Protein AF-A0A3A8TBD6-F1 (afdb_monomer)

Secondary structure (DSSP, 8-state):
-PPPPPPPPHHHHHTTSS-SB-BSS-SSSPB-SB-TTHHHHHTT---S-HHHHHHHHHHS--HHHHHHHHHHHHHHHHHSPPTT-B--SS-EETTEE-----HHHHHHHHTSPPSTTSPEEEEEE-HHHHHHHTT-HHHHHHHHH-SEEEE-SHHHHHHHHHTTB-------HHHHHHHHHHHSGGGT--EEEEESSTTHHHHHHHHHHHHSTT----EEE-S---HHHHHHHHHHHHTT-SEEEEEES-TTHHHHHIIIIITT-TTEEEEE-TTHHHHHTSSSPPPPHHHHHTT-HHHHHHHHSHHHHHIIIIIHHHHHHHHHHHHHT-

Nearest PDB structures (foldseek):
  7n41-assembly2_B  TM=9.122E-01  e=1.063E-12  Thermoanaerobacter italicus Ab9
  5wfg-assembly2_E  TM=9.086E-01  e=5.085E-12  Thermoanaerobacter italicus Ab9
  5wfg-assembly2_F  TM=8.992E-01  e=1.020E-11  Thermoanaerobacter italicus Ab9
  5wfg-assembly2_D  TM=8.901E-01  e=1.286E-11  Thermoanaerobacter italicus Ab9
  5wb4-assembly1_E  TM=8.942E-01  e=1.930E-11  Thermoanaerobacter italicus Ab9

Radius of gyration: 20.68 Å; Cα contacts (8 Å, |Δi|>4): 627; chains: 1; bounding box: 46×45×60 Å

pLDDT: mean 94.1, std 4.61, range [60.75, 98.75]

Sequence (330 aa):
MKAPLPRALLRDVLRGRAPLVGARFNEVLPRGYLSPVEARWLLGLPYGDLAAEEARYLQGRTPATDFGVMLRTSVARALAPPESAQPEVRPFIVSARVDNLTLEQAVEQLFTQGQGGRAKLVSIVHPHALNLAARDTALARALAEADMVLPDGIGIRVGAALLGVAMRHNLNGTDLLPLLCKHAPARGWPVVLVGAAPGVAEACAENLRRAHPGLELPIVSHGFLTAAGSRALAESISRLGPCLVLVGMGSPRQELWAREYLSGAAQAVILTVGGLFDFYSGRIQRAPIAWRELGLEWMYRLLQEPRRMAVRYLLGNPLFLLRILWQKLR

Mean predicted aligned error: 4.19 Å

Foldseek 3Di:
DDDWADADDPVCCVVVNAPQEWGRQAPPITHHNFYLCLLCQQLQNPFDDSNVVRVVCVVDDDPVSSVLSVVLNVLSVVLGQPPQFEADQFDDALQATAGQDHLVRVLVVLQDFDPDLWGQAEEEDELLLSVVNNPDVLSSVLRHPHPHYYYAASLRQSLCSLLSHGRNHHNAPQRNVVVNLVVQQVVVAAEEEEEDDPPLQVLLVVLSCVVRPRHHYPYTYYHPDDPVRLQVVLVVLLVVAAYEYEFAHAPPCRSNSCVVRNRNSRRYHYYYRHCNSCPSSVVDPFDDPSCVSSSNRLVVVCVVPVVVSVCCPVVSSVVSNVSSVVVSVD

Structure (mmCIF, N/CA/C/O backbone):
data_AF-A0A3A8TBD6-F1
#
_entry.id   AF-A0A3A8TBD6-F1
#
loop_
_atom_site.group_PDB
_atom_site.id
_atom_site.type_symbol
_atom_site.label_atom_id
_atom_site.label_alt_id
_atom_site.label_comp_id
_atom_site.label_asym_id
_atom_site.label_entity_id
_atom_site.label_seq_id
_atom_site.pdbx_PDB_ins_code
_atom_site.Cartn_x
_atom_site.Cartn_y
_atom_site.Cartn_z
_atom_site.occupancy
_atom_site.B_iso_or_equiv
_atom_site.auth_seq_id
_atom_site.auth_comp_id
_atom_site.auth_asym_id
_atom_site.auth_atom_id
_atom_site.pdbx_PDB_model_num
ATOM 1 N N . MET A 1 1 ? -4.335 -7.961 -14.424 1.00 60.75 1 MET A N 1
ATOM 2 C CA . MET A 1 1 ? -3.426 -7.597 -15.538 1.00 60.75 1 MET A CA 1
ATOM 3 C C . MET A 1 1 ? -3.361 -8.706 -16.583 1.00 60.75 1 MET A C 1
ATOM 5 O O . MET A 1 1 ? -3.346 -9.872 -16.201 1.00 60.75 1 MET A O 1
ATOM 9 N N . LYS A 1 2 ? -3.292 -8.363 -17.880 1.00 69.12 2 LYS A N 1
ATOM 10 C CA . LYS A 1 2 ? -2.998 -9.334 -18.952 1.00 69.12 2 LYS A CA 1
ATOM 11 C C . LYS A 1 2 ? -1.584 -9.903 -18.766 1.00 69.12 2 LYS A C 1
ATOM 13 O O . LYS A 1 2 ? -0.676 -9.169 -18.376 1.00 69.12 2 LYS A O 1
ATOM 18 N N . ALA A 1 3 ? -1.408 -11.194 -19.039 1.00 79.75 3 ALA A N 1
ATOM 19 C CA . ALA A 1 3 ? -0.087 -11.813 -19.050 1.00 79.75 3 ALA A CA 1
ATOM 20 C C . ALA A 1 3 ? 0.808 -11.146 -20.114 1.00 79.75 3 ALA A C 1
ATOM 22 O O . ALA A 1 3 ? 0.296 -10.739 -21.161 1.00 79.75 3 ALA A O 1
ATOM 23 N N . PRO A 1 4 ? 2.127 -11.029 -19.875 1.00 87.69 4 PRO A N 1
ATOM 24 C CA . PRO A 1 4 ? 3.029 -10.473 -20.867 1.00 87.69 4 PRO A CA 1
ATOM 25 C C . PRO A 1 4 ? 3.076 -11.368 -22.105 1.00 87.69 4 PRO A C 1
ATOM 27 O O . PRO A 1 4 ? 3.194 -12.590 -22.010 1.00 87.69 4 PRO A O 1
ATOM 30 N N . LEU A 1 5 ? 3.076 -10.735 -23.270 1.00 91.88 5 LEU A N 1
ATOM 31 C CA . LEU A 1 5 ? 3.305 -11.360 -24.561 1.00 91.88 5 LEU A CA 1
ATOM 32 C C . LEU A 1 5 ? 4.682 -12.055 -24.596 1.00 91.88 5 LEU A C 1
ATOM 34 O O . LEU A 1 5 ? 5.606 -11.683 -23.841 1.00 91.88 5 LEU A O 1
ATOM 38 N N . PRO A 1 6 ? 4.846 -13.062 -25.478 1.00 92.88 6 PRO A N 1
ATOM 39 C CA . PRO A 1 6 ? 6.118 -13.742 -25.669 1.00 92.88 6 PRO A CA 1
ATOM 40 C C . PRO A 1 6 ? 7.249 -12.753 -25.966 1.00 92.88 6 PRO A C 1
ATOM 42 O O . PRO A 1 6 ? 7.076 -11.773 -26.693 1.00 92.88 6 PRO A O 1
ATOM 45 N N . ARG A 1 7 ? 8.421 -13.015 -25.382 1.00 94.56 7 ARG A N 1
ATOM 46 C CA . ARG A 1 7 ? 9.634 -12.234 -25.651 1.00 94.56 7 ARG A CA 1
ATOM 47 C C . ARG A 1 7 ? 10.208 -12.594 -27.021 1.00 94.56 7 ARG A C 1
ATOM 49 O O . ARG A 1 7 ? 10.068 -13.733 -27.464 1.00 94.56 7 ARG A O 1
ATOM 56 N N . ALA A 1 8 ? 10.903 -11.653 -27.654 1.00 94.25 8 ALA A N 1
ATOM 57 C CA . ALA A 1 8 ? 11.710 -11.956 -28.832 1.00 94.25 8 ALA A CA 1
ATOM 58 C C . ALA A 1 8 ? 12.823 -12.955 -28.478 1.00 94.25 8 ALA A C 1
ATOM 60 O O . ALA A 1 8 ? 13.295 -12.994 -27.340 1.00 94.25 8 ALA A O 1
ATOM 61 N N . LEU A 1 9 ? 13.260 -13.764 -29.443 1.00 94.75 9 LEU A N 1
ATOM 62 C CA . LEU A 1 9 ? 14.352 -14.706 -29.213 1.00 94.75 9 LEU A CA 1
ATOM 63 C C . LEU A 1 9 ? 15.690 -13.965 -29.202 1.00 94.75 9 LEU A C 1
ATOM 65 O O . LEU A 1 9 ? 15.937 -13.094 -30.036 1.00 94.75 9 LEU A O 1
ATOM 69 N N . LEU A 1 10 ? 16.601 -14.370 -28.313 1.00 93.12 10 LEU A N 1
ATOM 70 C CA . LEU A 1 10 ? 17.926 -13.749 -28.213 1.00 93.12 10 LEU A CA 1
ATOM 71 C C . LEU A 1 10 ? 18.695 -13.814 -29.545 1.00 93.12 10 LEU A C 1
ATOM 73 O O . LEU A 1 10 ? 19.341 -12.848 -29.935 1.00 93.12 10 LEU A O 1
ATOM 77 N N . ARG A 1 11 ? 18.554 -14.917 -30.294 1.00 94.75 11 ARG A N 1
ATOM 78 C CA . ARG A 1 11 ? 19.148 -15.074 -31.633 1.00 94.75 11 ARG A CA 1
ATOM 79 C C . ARG A 1 11 ? 18.662 -14.029 -32.642 1.00 94.75 11 ARG A C 1
ATOM 81 O O . ARG A 1 11 ? 19.425 -13.649 -33.522 1.00 94.75 11 ARG A O 1
ATOM 88 N N . ASP A 1 12 ? 17.416 -13.577 -32.523 1.00 94.75 12 ASP A N 1
ATOM 89 C CA . ASP A 1 12 ? 16.845 -12.577 -33.427 1.00 94.75 12 ASP A CA 1
ATOM 90 C C . ASP A 1 12 ? 17.327 -11.177 -33.046 1.00 94.75 12 ASP A C 1
ATOM 92 O O . ASP A 1 12 ? 17.595 -10.368 -33.931 1.00 94.75 12 ASP A O 1
ATOM 96 N N . VAL A 1 13 ? 17.556 -10.929 -31.752 1.00 92.75 13 VAL A N 1
ATOM 97 C CA . VAL A 1 13 ? 18.220 -9.707 -31.277 1.00 92.75 13 VAL A CA 1
ATOM 98 C C . VAL A 1 13 ? 19.659 -9.624 -31.780 1.00 92.75 13 VAL A C 1
ATOM 100 O O . VAL A 1 13 ? 20.043 -8.620 -32.371 1.00 92.75 13 VAL A O 1
ATOM 103 N N . LEU A 1 14 ? 20.439 -10.699 -31.630 1.00 93.12 14 LEU A N 1
ATOM 104 C CA . LEU A 1 14 ? 21.832 -10.751 -32.095 1.00 93.12 14 LEU A CA 1
ATOM 105 C C . LEU A 1 14 ? 21.963 -10.588 -33.618 1.00 93.12 14 LEU A C 1
ATOM 107 O O . LEU A 1 14 ? 22.980 -10.102 -34.101 1.00 93.12 14 LEU A O 1
ATOM 111 N N . ARG A 1 15 ? 20.931 -10.973 -34.379 1.00 95.31 15 ARG A N 1
ATOM 112 C CA . ARG A 1 15 ? 20.861 -10.814 -35.841 1.00 95.31 15 ARG A CA 1
ATOM 113 C C . ARG A 1 15 ? 20.253 -9.477 -36.286 1.00 95.31 15 ARG A C 1
ATOM 115 O O . ARG A 1 15 ? 20.020 -9.305 -37.479 1.00 95.31 15 ARG A O 1
ATOM 122 N N . GLY A 1 16 ? 19.929 -8.572 -35.359 1.00 92.00 16 GLY A N 1
ATOM 123 C CA . GLY A 1 16 ? 19.294 -7.283 -35.662 1.00 92.00 16 GLY A CA 1
ATOM 124 C C . GLY A 1 16 ? 17.844 -7.379 -36.158 1.00 92.00 16 GLY A C 1
ATOM 125 O O . GLY A 1 16 ? 17.304 -6.399 -36.659 1.00 92.00 16 GLY A O 1
ATOM 126 N N . ARG A 1 17 ? 17.198 -8.545 -36.027 1.00 93.12 17 ARG A N 1
ATOM 127 C CA . ARG A 1 17 ? 15.807 -8.798 -36.454 1.00 93.12 17 ARG A CA 1
ATOM 128 C C . ARG A 1 17 ? 14.775 -8.433 -35.387 1.00 93.12 17 ARG A C 1
ATOM 130 O O . ARG A 1 17 ? 13.590 -8.343 -35.689 1.00 93.12 17 ARG A O 1
ATOM 137 N N . ALA A 1 18 ? 15.216 -8.244 -34.147 1.00 93.50 18 ALA A N 1
ATOM 138 C CA . ALA A 1 18 ? 14.390 -7.786 -33.040 1.00 93.50 18 ALA A CA 1
ATOM 139 C C . ALA A 1 18 ? 15.191 -6.844 -32.127 1.00 93.50 18 ALA A C 1
ATOM 141 O O . ALA A 1 18 ? 16.410 -6.973 -32.023 1.00 93.50 18 ALA A O 1
ATOM 142 N N . PRO A 1 19 ? 14.542 -5.897 -31.438 1.00 93.06 19 PRO A N 1
ATOM 143 C CA . PRO A 1 19 ? 15.219 -5.063 -30.457 1.00 93.06 19 PRO A CA 1
ATOM 144 C C . PRO A 1 19 ? 15.549 -5.813 -29.156 1.00 93.06 19 PRO A C 1
ATOM 146 O O . PRO A 1 19 ? 14.826 -6.719 -28.736 1.00 93.06 19 PRO A O 1
ATOM 149 N N . LEU A 1 20 ? 16.599 -5.365 -28.456 1.00 93.44 20 LEU A N 1
ATOM 150 C CA . LEU A 1 20 ? 16.899 -5.829 -27.098 1.00 93.44 20 LEU A CA 1
ATOM 151 C C . LEU A 1 20 ? 15.762 -5.463 -26.137 1.00 93.44 20 LEU A C 1
ATOM 153 O O . LEU A 1 20 ? 15.222 -6.344 -25.468 1.00 93.44 20 LEU A O 1
ATOM 157 N N . VAL A 1 21 ? 15.377 -4.183 -26.111 1.00 96.06 21 VAL A N 1
ATOM 158 C CA . VAL A 1 21 ? 14.247 -3.673 -25.328 1.00 96.06 21 VAL A CA 1
ATOM 159 C C . VAL A 1 21 ? 13.080 -3.333 -26.254 1.00 96.06 21 VAL A C 1
ATOM 161 O O . VAL A 1 21 ? 13.222 -2.577 -27.216 1.00 96.06 21 VAL A O 1
ATOM 164 N N . GLY A 1 22 ? 11.915 -3.904 -25.970 1.00 94.88 22 GLY A N 1
ATOM 165 C CA . GLY A 1 22 ? 10.714 -3.800 -26.796 1.00 94.88 22 GLY A CA 1
ATOM 166 C C . GLY A 1 22 ? 9.448 -4.078 -25.994 1.00 94.88 22 GLY A C 1
ATOM 167 O O . GLY A 1 22 ? 9.485 -4.208 -24.774 1.00 94.88 22 GLY A O 1
ATOM 168 N N . ALA A 1 23 ? 8.313 -4.162 -26.674 1.00 94.50 23 ALA A N 1
ATOM 169 C CA . ALA A 1 23 ? 7.024 -4.316 -26.020 1.00 94.50 23 ALA A CA 1
ATOM 170 C C . ALA A 1 23 ? 6.722 -5.774 -25.653 1.00 94.50 23 ALA A C 1
ATOM 172 O O . ALA A 1 23 ? 6.998 -6.708 -26.414 1.00 94.50 23 ALA A O 1
ATOM 173 N N . ARG A 1 24 ? 6.066 -5.963 -24.510 1.00 94.50 24 ARG A N 1
ATOM 174 C CA . ARG A 1 24 ? 5.490 -7.222 -24.023 1.00 94.50 24 ARG A CA 1
ATOM 175 C C . ARG A 1 24 ? 4.080 -7.045 -23.448 1.00 94.50 24 ARG A C 1
ATOM 177 O O . ARG A 1 24 ? 3.442 -8.044 -23.158 1.00 94.50 24 ARG A O 1
ATOM 184 N N . PHE A 1 25 ? 3.561 -5.829 -23.325 1.00 92.38 25 PHE A N 1
ATOM 185 C CA . PHE A 1 25 ? 2.197 -5.544 -22.859 1.00 92.38 25 PHE A CA 1
ATOM 186 C C . PHE A 1 25 ? 1.363 -4.798 -23.904 1.00 92.38 25 PHE A C 1
ATOM 188 O O . PHE A 1 25 ? 0.141 -4.903 -23.901 1.00 92.38 25 PHE A O 1
ATOM 195 N N . ASN A 1 26 ? 2.006 -4.086 -24.828 1.00 92.06 26 ASN A N 1
ATOM 196 C CA . ASN A 1 26 ? 1.355 -3.520 -26.003 1.00 92.06 26 ASN A CA 1
ATOM 197 C C . ASN A 1 26 ? 1.365 -4.537 -27.153 1.00 92.06 26 ASN A C 1
ATOM 199 O O . ASN A 1 26 ? 2.446 -4.997 -27.502 1.00 92.06 26 ASN A O 1
ATOM 203 N N . GLU A 1 27 ? 0.215 -4.875 -27.748 1.00 91.12 27 GLU A N 1
ATOM 204 C CA . GLU A 1 27 ? 0.056 -5.888 -28.817 1.00 91.12 27 GLU A CA 1
ATOM 205 C C . GLU A 1 27 ? 0.550 -5.420 -30.204 1.00 91.12 27 GLU A C 1
ATOM 207 O O . GLU A 1 27 ? 0.943 -6.246 -31.026 1.00 91.12 27 GLU A O 1
ATOM 212 N N . VAL A 1 28 ? 0.643 -4.108 -30.433 1.00 93.06 28 VAL A N 1
ATOM 213 C CA . VAL A 1 28 ? 0.966 -3.515 -31.745 1.00 93.06 28 VAL A CA 1
ATOM 214 C C . VAL A 1 28 ? 2.468 -3.251 -31.915 1.00 93.06 28 VAL A C 1
ATOM 216 O O . VAL A 1 28 ? 2.996 -3.308 -33.022 1.00 93.06 28 VAL A O 1
ATOM 219 N N . LEU A 1 29 ? 3.180 -2.966 -30.824 1.00 93.56 29 LEU A N 1
ATOM 220 C CA . LEU A 1 29 ? 4.583 -2.538 -30.872 1.00 93.56 29 LEU A CA 1
ATOM 221 C C . LEU A 1 29 ? 5.584 -3.702 -31.060 1.00 93.56 29 LEU A C 1
ATOM 223 O O . LEU A 1 29 ? 5.288 -4.840 -30.683 1.00 93.56 29 LEU A O 1
ATOM 227 N N . PRO A 1 30 ? 6.802 -3.433 -31.587 1.00 92.56 30 PRO A N 1
ATOM 228 C CA . PRO A 1 30 ? 7.823 -4.459 -31.803 1.00 92.56 30 PRO A CA 1
ATOM 229 C C . PRO A 1 30 ? 8.190 -5.223 -30.525 1.00 92.56 30 PRO A C 1
ATOM 231 O O . PRO A 1 30 ? 8.427 -4.621 -29.473 1.00 92.56 30 PRO A O 1
ATOM 234 N N . ARG A 1 31 ? 8.294 -6.555 -30.624 1.00 95.62 31 ARG A N 1
ATOM 235 C CA . ARG A 1 31 ? 8.675 -7.420 -29.496 1.00 95.62 31 ARG A CA 1
ATOM 236 C C . ARG A 1 31 ? 10.138 -7.231 -29.128 1.00 95.62 31 ARG A C 1
ATOM 238 O O . ARG A 1 31 ? 10.998 -7.269 -30.000 1.00 95.62 31 ARG A O 1
ATOM 245 N N . GLY A 1 32 ? 10.419 -7.104 -27.835 1.00 94.50 32 GLY A N 1
ATOM 246 C CA . GLY A 1 32 ? 11.782 -7.112 -27.302 1.00 94.50 32 GLY A CA 1
ATOM 247 C C . GLY A 1 32 ? 12.132 -8.413 -26.599 1.00 94.50 32 GLY A C 1
ATOM 248 O O . GLY A 1 32 ? 11.245 -9.174 -26.202 1.00 94.50 32 GLY A O 1
ATOM 249 N N . TYR A 1 33 ? 13.428 -8.658 -26.405 1.00 94.25 33 TYR A N 1
ATOM 250 C CA . TYR A 1 33 ? 13.883 -9.699 -25.476 1.00 94.25 33 TYR A CA 1
ATOM 251 C C . TYR A 1 33 ? 13.586 -9.312 -24.018 1.00 94.25 33 TYR A C 1
ATOM 253 O O . TYR A 1 33 ? 13.195 -10.161 -23.214 1.00 94.25 33 TYR A O 1
ATOM 261 N N . LEU A 1 34 ? 13.729 -8.022 -23.707 1.00 94.56 34 LEU A N 1
ATOM 262 C CA . LEU A 1 34 ? 13.337 -7.380 -22.456 1.00 94.56 34 LEU A CA 1
ATOM 263 C C . LEU A 1 34 ? 12.196 -6.392 -22.706 1.00 94.56 34 LEU A C 1
ATOM 265 O O . LEU A 1 34 ? 12.098 -5.814 -23.791 1.00 94.56 34 LEU A O 1
ATOM 269 N N . SER A 1 35 ? 11.374 -6.155 -21.685 1.00 94.56 35 SER A N 1
ATOM 270 C CA . SER A 1 35 ? 10.419 -5.040 -21.667 1.00 94.56 35 SER A CA 1
ATOM 271 C C . SER A 1 35 ? 10.861 -3.932 -20.708 1.00 94.56 35 SER A C 1
ATOM 273 O O . SER A 1 35 ? 11.375 -4.234 -19.627 1.00 94.56 35 SER A O 1
ATOM 275 N N . PRO A 1 36 ? 10.633 -2.644 -21.042 1.00 93.12 36 PRO A N 1
ATOM 276 C CA . PRO A 1 36 ? 10.955 -1.534 -20.147 1.00 93.12 36 PRO A CA 1
ATOM 277 C C . PRO A 1 36 ? 10.143 -1.551 -18.846 1.00 93.12 36 PRO A C 1
ATOM 279 O O . PRO A 1 36 ? 10.515 -0.871 -17.893 1.00 93.12 36 PRO A O 1
ATOM 282 N N . VAL A 1 37 ? 9.067 -2.341 -18.784 1.00 93.00 37 VAL A N 1
ATOM 283 C CA . VAL A 1 37 ? 8.247 -2.537 -17.583 1.00 93.00 37 VAL A CA 1
ATOM 284 C C . VAL A 1 37 ? 8.381 -3.950 -16.998 1.00 93.00 37 VAL A C 1
ATOM 286 O O . VAL A 1 37 ? 7.652 -4.318 -16.078 1.00 93.00 37 VAL A O 1
ATOM 289 N N . GLU A 1 38 ? 9.332 -4.755 -17.484 1.00 91.62 38 GLU A N 1
ATOM 290 C CA . GLU A 1 38 ? 9.528 -6.137 -17.027 1.00 91.62 38 GLU A CA 1
ATOM 291 C C . GLU A 1 38 ? 9.916 -6.211 -15.548 1.00 91.62 38 GLU A C 1
ATOM 293 O O . GLU A 1 38 ? 9.392 -7.050 -14.818 1.00 91.62 38 GLU A O 1
ATOM 298 N N . ALA A 1 39 ? 10.767 -5.293 -15.080 1.00 92.00 39 ALA A N 1
ATOM 299 C CA . ALA A 1 39 ? 11.114 -5.190 -13.665 1.00 92.00 39 ALA A CA 1
ATOM 300 C C . ALA A 1 39 ? 9.874 -4.944 -12.788 1.00 92.00 39 ALA A C 1
ATOM 302 O O . ALA A 1 39 ? 9.703 -5.598 -11.760 1.00 92.00 39 ALA A O 1
ATOM 303 N N . ARG A 1 40 ? 8.956 -4.068 -13.225 1.00 90.75 40 ARG A N 1
ATOM 304 C CA . ARG A 1 40 ? 7.687 -3.833 -12.515 1.00 90.75 40 ARG A CA 1
ATOM 305 C C . ARG A 1 40 ? 6.848 -5.097 -12.450 1.00 90.75 40 ARG A C 1
ATOM 307 O O . ARG A 1 40 ? 6.358 -5.436 -11.379 1.00 90.75 40 ARG A O 1
ATOM 314 N N . TRP A 1 41 ? 6.702 -5.796 -13.574 1.00 89.12 41 TRP A N 1
ATOM 315 C CA . TRP A 1 41 ? 5.944 -7.043 -13.634 1.00 89.12 41 TRP A CA 1
ATOM 316 C C . TRP A 1 41 ? 6.503 -8.096 -12.668 1.00 89.12 41 TRP A C 1
ATOM 318 O O . TRP A 1 41 ? 5.759 -8.640 -11.857 1.00 89.12 41 TRP A O 1
ATOM 328 N N . LEU A 1 42 ? 7.818 -8.333 -12.701 1.00 89.12 42 LEU A N 1
ATOM 329 C CA . LEU A 1 42 ? 8.490 -9.325 -11.852 1.00 89.12 42 LEU A CA 1
AT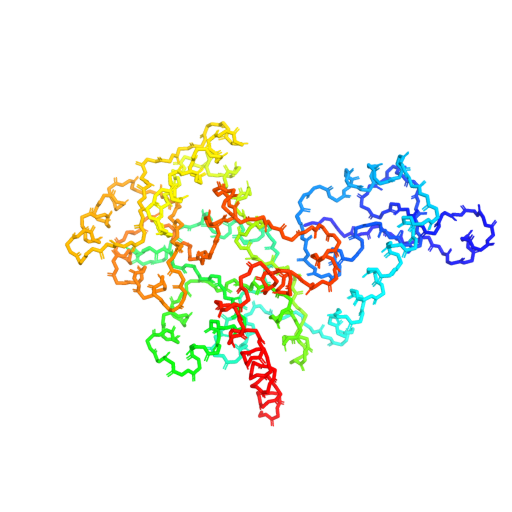OM 330 C C . LEU A 1 42 ? 8.373 -9.008 -10.356 1.00 89.12 42 LEU A C 1
ATOM 332 O O . LEU A 1 42 ? 8.206 -9.908 -9.535 1.00 89.12 42 LEU A O 1
ATOM 336 N N . LEU A 1 43 ? 8.416 -7.724 -9.999 1.00 88.56 43 LEU A N 1
ATOM 337 C CA . LEU A 1 43 ? 8.243 -7.270 -8.620 1.00 88.56 43 LEU A CA 1
ATOM 338 C C . LEU A 1 43 ? 6.767 -7.104 -8.219 1.00 88.56 43 LEU A C 1
ATOM 340 O O . LEU A 1 43 ? 6.476 -6.693 -7.091 1.00 88.56 43 LEU A O 1
ATOM 344 N N . GLY A 1 44 ? 5.832 -7.439 -9.116 1.00 87.31 44 GLY A N 1
ATOM 345 C CA . GLY A 1 44 ? 4.394 -7.274 -8.932 1.00 87.31 44 GLY A CA 1
ATOM 346 C C . GLY A 1 44 ? 4.024 -5.841 -8.565 1.00 87.31 44 GLY A C 1
ATOM 347 O O . GLY A 1 44 ? 3.317 -5.624 -7.586 1.00 87.31 44 GLY A O 1
ATOM 348 N N . LEU A 1 45 ? 4.537 -4.875 -9.324 1.00 86.12 45 LEU A N 1
ATOM 349 C CA . LEU A 1 45 ? 4.279 -3.440 -9.207 1.00 86.12 45 LEU A CA 1
ATOM 350 C C . LEU A 1 45 ? 3.354 -2.985 -10.356 1.00 86.12 45 LEU A C 1
ATOM 352 O O . LEU A 1 45 ? 3.822 -2.389 -11.325 1.00 86.12 45 LEU A O 1
ATOM 356 N N . PRO A 1 46 ? 2.045 -3.273 -10.285 1.00 78.88 46 PRO A N 1
ATOM 357 C CA . PRO A 1 46 ? 1.074 -3.064 -11.367 1.00 78.88 46 PRO A CA 1
ATOM 358 C C . PRO A 1 46 ? 0.661 -1.598 -11.597 1.00 78.88 46 PRO A C 1
ATOM 360 O O . PRO A 1 46 ? -0.404 -1.350 -12.154 1.00 78.88 46 PRO A O 1
ATOM 363 N N . TYR A 1 47 ? 1.422 -0.612 -11.118 1.00 81.75 47 TYR A N 1
ATOM 364 C CA . TYR A 1 47 ? 0.987 0.782 -11.198 1.00 81.75 47 TYR A CA 1
ATOM 365 C C . TYR A 1 47 ? 1.052 1.333 -12.630 1.00 81.75 47 TYR A C 1
ATOM 367 O O . TYR A 1 47 ? 1.983 1.056 -13.394 1.00 81.75 47 TYR A O 1
ATOM 375 N N . GLY A 1 48 ? 0.090 2.202 -12.948 1.00 83.06 48 GLY A N 1
ATOM 376 C CA . GLY A 1 48 ? -0.022 2.861 -14.249 1.00 83.06 48 GLY A CA 1
ATOM 377 C C . GLY A 1 48 ? -0.500 1.934 -15.371 1.00 83.06 48 GLY A C 1
ATOM 378 O O . GLY A 1 48 ? -0.970 0.825 -15.136 1.00 83.06 48 GLY A O 1
ATOM 379 N N . ASP A 1 49 ? -0.384 2.414 -16.608 1.00 87.88 49 ASP A N 1
ATOM 380 C CA . ASP A 1 49 ? -0.678 1.636 -17.813 1.00 87.88 49 ASP A CA 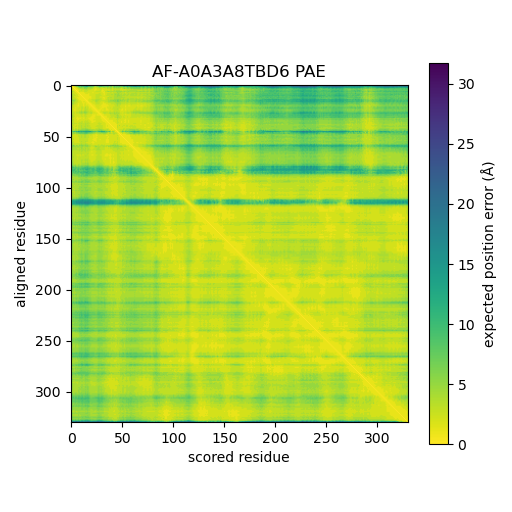1
ATOM 381 C C . ASP A 1 49 ? 0.631 1.116 -18.418 1.00 87.88 49 ASP A C 1
ATOM 383 O O . ASP A 1 49 ? 1.402 1.870 -19.015 1.00 87.88 49 ASP A O 1
ATOM 387 N N . LEU A 1 50 ? 0.883 -0.184 -18.251 1.00 90.06 50 LEU A N 1
ATOM 388 C CA . LEU A 1 50 ? 2.099 -0.842 -18.726 1.00 90.06 50 LEU A CA 1
ATOM 389 C C . LEU A 1 50 ? 2.273 -0.742 -20.250 1.00 90.06 50 LEU A C 1
ATOM 391 O O . LEU A 1 50 ? 3.392 -0.544 -20.716 1.00 90.06 50 LEU A O 1
ATOM 395 N N . ALA A 1 51 ? 1.191 -0.838 -21.028 1.00 91.62 51 ALA A N 1
ATOM 396 C CA . ALA A 1 51 ? 1.258 -0.784 -22.487 1.00 91.62 51 ALA A CA 1
ATOM 397 C C . ALA A 1 51 ? 1.542 0.642 -22.987 1.00 91.62 51 ALA A C 1
ATOM 399 O O . ALA A 1 51 ? 2.321 0.828 -23.927 1.00 91.62 51 ALA A O 1
ATOM 400 N N . ALA A 1 52 ? 0.952 1.653 -22.343 1.00 92.31 52 ALA A N 1
ATOM 401 C CA . ALA A 1 52 ? 1.233 3.057 -22.641 1.00 92.31 52 ALA A CA 1
ATOM 402 C C . ALA A 1 52 ? 2.649 3.475 -22.203 1.00 92.31 52 ALA A C 1
ATOM 404 O O . ALA A 1 52 ? 3.294 4.296 -22.855 1.00 92.31 52 ALA A O 1
ATOM 405 N N . GLU A 1 53 ? 3.150 2.917 -21.101 1.00 91.69 53 GLU A N 1
ATOM 406 C CA . GLU A 1 53 ? 4.526 3.112 -20.628 1.00 91.69 53 GLU A CA 1
ATOM 407 C C . GLU A 1 53 ? 5.553 2.502 -21.591 1.00 91.69 53 GLU A C 1
ATOM 409 O O . GLU A 1 53 ? 6.556 3.145 -21.900 1.00 91.69 53 GLU A O 1
ATOM 414 N N . GLU A 1 54 ? 5.286 1.310 -22.135 1.00 93.94 54 GLU A N 1
ATOM 415 C CA . GLU A 1 54 ? 6.107 0.730 -23.205 1.00 93.94 54 GLU A CA 1
ATOM 416 C C . GLU A 1 54 ? 6.141 1.625 -24.445 1.00 93.94 54 GLU A C 1
ATOM 418 O O . GLU A 1 54 ? 7.218 1.888 -24.980 1.00 93.94 54 GLU A O 1
ATOM 423 N N . ALA A 1 55 ? 4.982 2.129 -24.875 1.00 94.06 55 ALA A N 1
ATOM 424 C CA . ALA A 1 55 ? 4.891 3.021 -26.026 1.00 94.06 55 ALA A CA 1
ATOM 425 C C . ALA A 1 55 ? 5.721 4.296 -25.828 1.00 94.06 55 ALA A C 1
ATOM 427 O O . ALA A 1 55 ? 6.529 4.643 -26.689 1.00 94.06 55 ALA A O 1
ATOM 428 N N . ARG A 1 56 ? 5.580 4.951 -24.668 1.00 94.00 56 ARG A N 1
ATOM 429 C CA . ARG A 1 56 ? 6.355 6.153 -24.324 1.00 94.00 56 ARG A C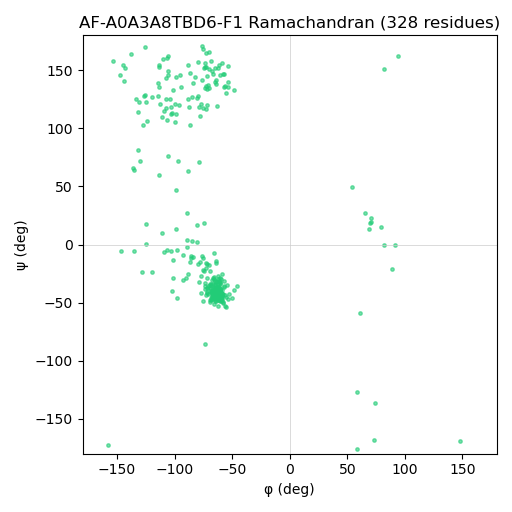A 1
ATOM 430 C C . ARG A 1 56 ? 7.852 5.884 -24.268 1.00 94.00 56 ARG A C 1
ATOM 432 O O . ARG A 1 56 ? 8.628 6.680 -24.784 1.00 94.00 56 ARG A O 1
ATOM 439 N N . TYR A 1 57 ? 8.266 4.767 -23.673 1.00 94.19 57 TYR A N 1
ATOM 440 C CA . TYR A 1 57 ? 9.679 4.402 -23.619 1.00 94.19 57 TYR A CA 1
ATOM 441 C C . TYR A 1 57 ? 10.269 4.225 -25.023 1.00 94.19 57 TYR A C 1
ATOM 443 O O . TYR A 1 57 ? 11.346 4.739 -25.317 1.00 94.19 57 TYR A O 1
ATOM 451 N N . LEU A 1 58 ? 9.553 3.523 -25.907 1.00 93.50 58 LEU A N 1
ATOM 452 C CA . LEU A 1 58 ? 10.051 3.198 -27.242 1.00 93.50 58 LEU A CA 1
ATOM 453 C C . LEU A 1 58 ? 10.161 4.414 -28.173 1.00 93.50 58 LEU A C 1
ATOM 455 O O . LEU A 1 58 ? 10.982 4.373 -29.085 1.00 93.50 58 LEU A O 1
ATOM 459 N N . GLN A 1 59 ? 9.416 5.496 -27.923 1.00 93.56 59 GLN A N 1
ATOM 460 C CA . GLN A 1 59 ? 9.526 6.751 -28.683 1.00 93.56 59 GLN A CA 1
ATOM 461 C C . GLN A 1 59 ? 10.864 7.479 -28.473 1.00 93.56 59 GLN A C 1
ATOM 463 O O . GLN A 1 59 ? 11.330 8.158 -29.382 1.00 93.56 59 GLN A O 1
ATOM 468 N N . GLY A 1 60 ? 11.480 7.348 -27.294 1.00 90.44 60 GLY A N 1
ATOM 469 C CA . GLY A 1 60 ? 12.683 8.101 -26.907 1.00 90.44 60 GLY A CA 1
ATOM 470 C C . GLY A 1 60 ? 13.863 7.229 -26.481 1.00 90.44 60 GLY A C 1
ATOM 471 O O . GLY A 1 60 ? 14.756 7.705 -25.778 1.00 90.44 60 GLY A O 1
ATOM 472 N N . ARG A 1 61 ? 13.852 5.939 -26.830 1.00 92.31 61 ARG A N 1
ATOM 473 C CA . ARG A 1 61 ? 14.864 4.989 -26.358 1.00 92.31 61 ARG A CA 1
ATOM 474 C C . ARG A 1 61 ? 16.258 5.302 -26.909 1.00 92.31 61 ARG A C 1
ATOM 476 O O . ARG A 1 61 ? 16.426 5.702 -28.058 1.00 92.31 61 ARG A O 1
ATOM 483 N N . THR A 1 62 ? 17.270 5.014 -26.104 1.00 92.50 62 THR A N 1
ATOM 484 C CA . THR A 1 62 ? 18.691 5.076 -26.459 1.00 92.50 62 THR A CA 1
ATOM 485 C C . THR A 1 62 ? 19.422 3.852 -25.894 1.00 92.50 62 THR A C 1
ATOM 487 O O . THR A 1 62 ? 18.920 3.210 -24.967 1.00 92.50 62 THR A O 1
ATOM 490 N N . PRO A 1 63 ? 20.641 3.529 -26.363 1.00 91.31 63 PRO A N 1
ATOM 491 C CA . PRO A 1 63 ? 21.432 2.444 -25.774 1.00 91.31 63 PRO A CA 1
ATOM 492 C C . PRO A 1 63 ? 21.643 2.589 -24.255 1.00 91.31 63 PRO A C 1
ATOM 494 O O . PRO A 1 63 ? 21.621 1.599 -23.525 1.00 91.31 63 PRO A O 1
ATOM 497 N N . ALA A 1 64 ? 21.781 3.823 -23.757 1.00 91.25 64 ALA A N 1
ATOM 498 C CA . ALA A 1 64 ? 21.924 4.097 -22.328 1.00 91.25 64 ALA A CA 1
ATOM 499 C C . ALA A 1 64 ? 20.640 3.778 -21.541 1.00 91.25 64 ALA A C 1
ATOM 501 O O . ALA A 1 64 ? 20.698 3.173 -20.467 1.00 91.25 64 ALA A O 1
ATOM 502 N N . THR A 1 65 ? 19.464 4.131 -22.074 1.00 92.50 65 THR A N 1
ATOM 503 C CA . THR A 1 65 ? 18.193 3.781 -21.421 1.00 92.50 65 THR A CA 1
ATOM 504 C C . THR A 1 65 ? 17.928 2.280 -21.472 1.00 92.50 65 THR A C 1
ATOM 506 O O . THR A 1 65 ? 17.353 1.741 -20.522 1.00 92.50 65 THR A O 1
ATOM 509 N N . ASP A 1 66 ? 18.334 1.603 -22.551 1.00 94.06 66 ASP A N 1
ATOM 510 C CA . ASP A 1 66 ? 18.203 0.149 -22.712 1.00 94.06 66 ASP A CA 1
ATOM 511 C C . ASP A 1 66 ? 19.074 -0.587 -21.684 1.00 94.06 66 ASP A C 1
ATOM 513 O O . ASP A 1 66 ? 18.605 -1.512 -21.015 1.00 94.06 66 ASP A O 1
ATOM 517 N N . PHE A 1 67 ? 20.305 -0.114 -21.462 1.00 93.81 67 PHE A N 1
ATOM 518 C CA . PHE A 1 67 ? 21.169 -0.613 -20.391 1.00 93.81 67 PHE A CA 1
ATOM 519 C C . PHE A 1 67 ? 20.514 -0.457 -19.010 1.00 93.81 67 PHE A C 1
ATOM 521 O O . PHE A 1 67 ? 20.516 -1.389 -18.204 1.00 93.81 67 PHE A O 1
ATOM 528 N N . GLY A 1 68 ? 19.869 0.685 -18.750 1.00 93.69 68 GLY A N 1
ATOM 529 C CA . GLY A 1 68 ? 19.112 0.899 -17.517 1.00 93.69 68 GLY A CA 1
ATOM 530 C C . GLY A 1 68 ? 17.933 -0.070 -17.343 1.00 93.69 68 GLY A C 1
ATOM 531 O O . GLY A 1 68 ? 17.636 -0.486 -16.222 1.00 93.69 68 GLY A O 1
ATOM 532 N N . VAL A 1 69 ? 17.243 -0.456 -18.423 1.00 94.38 69 VAL A N 1
ATOM 533 C CA . VAL A 1 69 ? 16.203 -1.506 -18.386 1.00 94.38 69 VAL A CA 1
ATOM 534 C C . VAL A 1 69 ? 16.815 -2.870 -18.088 1.00 94.38 69 VAL A C 1
ATOM 536 O O . VAL A 1 69 ? 16.288 -3.598 -17.244 1.00 94.38 69 VAL A O 1
ATOM 539 N N . MET A 1 70 ? 17.935 -3.203 -18.729 1.00 94.31 70 MET A N 1
ATOM 540 C CA . MET A 1 70 ? 18.650 -4.453 -18.490 1.00 94.31 70 MET A CA 1
ATOM 541 C C . MET A 1 70 ? 19.068 -4.582 -17.024 1.00 94.31 70 MET A C 1
ATOM 543 O O . MET A 1 70 ? 18.743 -5.586 -16.395 1.00 94.31 70 MET A O 1
ATOM 547 N N . LEU A 1 71 ? 19.703 -3.553 -16.455 1.00 94.50 71 LEU A N 1
ATOM 548 C CA . LEU A 1 71 ? 20.129 -3.542 -15.054 1.00 94.50 71 LEU A CA 1
ATOM 549 C C . LEU A 1 71 ? 18.950 -3.785 -14.102 1.00 94.50 71 LEU A C 1
ATOM 551 O O . LEU A 1 71 ? 18.993 -4.701 -13.281 1.00 94.50 71 LEU A O 1
ATOM 555 N N . ARG A 1 72 ? 17.876 -2.996 -14.239 1.00 94.50 72 ARG A N 1
ATOM 556 C CA . ARG A 1 72 ? 16.681 -3.117 -13.387 1.00 94.50 72 ARG A CA 1
ATOM 557 C C . ARG A 1 72 ? 16.025 -4.485 -13.517 1.00 94.50 72 ARG A C 1
ATOM 559 O O . ARG A 1 72 ? 15.643 -5.076 -12.514 1.00 94.50 72 ARG A O 1
ATOM 566 N N . THR A 1 73 ? 15.941 -5.018 -14.735 1.00 93.19 73 THR A N 1
ATOM 567 C CA . THR A 1 73 ? 15.351 -6.339 -14.980 1.00 93.19 73 THR A CA 1
ATOM 568 C C . THR A 1 73 ? 16.199 -7.456 -14.377 1.00 93.19 73 THR A C 1
ATOM 570 O O . THR A 1 73 ? 15.645 -8.379 -13.787 1.00 93.19 73 THR A O 1
ATOM 573 N N . SER A 1 74 ? 17.528 -7.373 -14.466 1.00 93.06 74 SER A N 1
ATOM 574 C CA . SER A 1 74 ? 18.433 -8.345 -13.842 1.00 93.06 74 SER A CA 1
ATOM 575 C C . SER A 1 74 ? 18.293 -8.356 -12.320 1.00 93.06 74 SER A C 1
ATOM 577 O O . SER A 1 74 ? 18.148 -9.425 -11.730 1.00 93.06 74 SER A O 1
ATOM 579 N N . VAL A 1 75 ? 18.247 -7.177 -11.690 1.00 92.50 75 VAL A N 1
ATOM 580 C CA . VAL A 1 75 ? 18.003 -7.055 -10.243 1.00 92.50 75 VAL A CA 1
ATOM 581 C C . VAL A 1 75 ? 16.622 -7.605 -9.877 1.00 92.50 75 VAL A C 1
ATOM 583 O O . VAL A 1 75 ? 16.504 -8.407 -8.954 1.00 92.50 75 VAL A O 1
ATOM 586 N N . ALA A 1 76 ? 15.580 -7.246 -10.629 1.00 91.19 76 ALA A N 1
ATOM 587 C CA . ALA A 1 76 ? 14.225 -7.730 -10.385 1.00 91.19 76 ALA A CA 1
ATOM 588 C C . ALA A 1 76 ? 14.106 -9.255 -10.515 1.00 91.19 76 ALA A C 1
ATOM 590 O O . ALA A 1 76 ? 13.400 -9.868 -9.722 1.00 91.19 76 ALA A O 1
ATOM 591 N N . ARG A 1 77 ? 14.813 -9.884 -11.465 1.00 90.19 77 ARG A N 1
ATOM 592 C CA . ARG A 1 77 ? 14.869 -11.351 -11.594 1.00 90.19 77 ARG A CA 1
ATOM 593 C C . ARG A 1 77 ? 15.562 -12.010 -10.407 1.00 90.19 77 ARG A C 1
ATOM 595 O O . ARG A 1 77 ? 15.086 -13.038 -9.950 1.00 90.19 77 ARG A O 1
ATOM 602 N N . ALA A 1 78 ? 16.635 -11.415 -9.888 1.00 89.19 78 ALA A N 1
ATOM 603 C CA . ALA A 1 78 ? 17.315 -11.928 -8.698 1.00 89.19 78 ALA A CA 1
ATOM 604 C C . ALA A 1 78 ? 16.445 -11.840 -7.429 1.00 89.19 78 ALA A C 1
ATOM 606 O O . ALA A 1 78 ? 16.603 -12.643 -6.515 1.00 89.19 78 ALA A O 1
ATOM 607 N N . LEU A 1 79 ? 15.526 -10.870 -7.375 1.00 86.31 79 LEU A N 1
ATOM 608 C CA . LEU A 1 79 ? 14.572 -10.683 -6.276 1.00 86.31 79 LEU A CA 1
ATOM 609 C C . LEU A 1 79 ? 13.225 -11.388 -6.500 1.00 86.31 79 LEU A C 1
ATOM 611 O O . LEU A 1 79 ? 12.379 -11.396 -5.600 1.00 86.31 79 LEU A O 1
ATOM 615 N N . ALA A 1 80 ? 12.988 -11.924 -7.697 1.00 82.50 80 ALA A N 1
ATOM 616 C CA . ALA A 1 80 ? 11.769 -12.646 -8.013 1.00 82.50 80 ALA A CA 1
ATOM 617 C C . ALA A 1 80 ? 11.722 -13.961 -7.215 1.00 82.50 80 ALA A C 1
ATOM 619 O O . ALA A 1 80 ? 12.770 -14.535 -6.905 1.00 82.50 80 ALA A O 1
ATOM 620 N N . PRO A 1 81 ? 10.520 -14.451 -6.862 1.00 80.25 81 PRO A N 1
ATOM 621 C CA . PRO A 1 81 ? 10.405 -15.752 -6.221 1.00 80.25 81 PRO A CA 1
ATOM 622 C C . PRO A 1 81 ? 11.010 -16.847 -7.120 1.00 80.25 81 PRO A C 1
ATOM 624 O O . PRO A 1 81 ? 10.925 -16.733 -8.348 1.00 80.25 81 PRO A O 1
ATOM 627 N N . PRO A 1 82 ? 11.619 -17.898 -6.536 1.00 81.62 82 PRO A N 1
ATOM 628 C CA . PRO A 1 82 ? 12.162 -19.007 -7.315 1.00 81.62 82 PRO A CA 1
ATOM 629 C C . PRO A 1 82 ? 11.044 -19.696 -8.104 1.00 81.62 82 PRO A C 1
ATOM 631 O O . PRO A 1 82 ? 9.890 -19.678 -7.685 1.00 81.62 82 PRO A O 1
ATOM 634 N N . GLU A 1 83 ? 11.377 -20.351 -9.218 1.00 78.50 83 GLU A N 1
ATOM 635 C CA . GLU A 1 83 ? 10.381 -21.039 -10.061 1.00 78.50 83 GLU A CA 1
ATOM 636 C C . GLU A 1 83 ? 9.598 -22.126 -9.307 1.00 78.50 83 GLU A C 1
ATOM 638 O O . GLU A 1 83 ? 8.455 -22.416 -9.646 1.00 78.50 83 GLU A O 1
ATOM 643 N N . SER A 1 84 ? 10.184 -22.692 -8.248 1.00 81.69 84 SER A N 1
ATOM 644 C CA . SER A 1 84 ? 9.532 -23.667 -7.370 1.00 81.69 84 SER A CA 1
ATOM 645 C C . SER A 1 84 ? 8.504 -23.056 -6.411 1.00 81.69 84 SER A C 1
ATOM 647 O O . SER A 1 84 ? 7.792 -23.802 -5.740 1.00 81.69 84 SER A O 1
ATOM 649 N N . ALA A 1 85 ? 8.459 -21.728 -6.271 1.00 83.44 85 ALA A N 1
ATOM 650 C CA . ALA A 1 85 ? 7.561 -21.071 -5.336 1.00 83.44 85 ALA A CA 1
ATOM 651 C C . ALA A 1 85 ? 6.112 -21.147 -5.819 1.00 83.44 85 ALA A C 1
ATOM 653 O O . ALA A 1 85 ? 5.805 -20.840 -6.972 1.00 83.44 85 ALA A O 1
ATOM 654 N N . GLN A 1 86 ? 5.206 -21.503 -4.913 1.00 86.06 86 GLN A N 1
ATOM 655 C CA . GLN A 1 86 ? 3.791 -21.655 -5.236 1.00 86.06 86 GLN A CA 1
ATOM 656 C C . GLN A 1 86 ? 2.973 -20.484 -4.680 1.00 86.06 86 GLN A C 1
ATOM 658 O O . GLN A 1 86 ? 3.311 -19.926 -3.631 1.00 86.06 86 GLN A O 1
ATOM 663 N N . PRO A 1 87 ? 1.905 -20.058 -5.372 1.00 86.94 87 PRO A N 1
ATOM 664 C CA . PRO A 1 87 ? 1.003 -19.059 -4.829 1.00 86.94 87 PRO A CA 1
ATOM 665 C C . PRO A 1 87 ? 0.152 -19.682 -3.715 1.00 86.94 87 PRO A C 1
ATOM 667 O O . PRO A 1 87 ? -0.668 -20.559 -3.967 1.00 86.94 87 PRO A O 1
ATOM 670 N N . GLU A 1 88 ? 0.299 -19.183 -2.493 1.00 92.50 88 GLU A N 1
ATOM 671 C CA . GLU A 1 88 ? -0.616 -19.470 -1.382 1.00 92.50 88 GLU A CA 1
ATOM 672 C C . GLU A 1 88 ? -1.614 -18.315 -1.232 1.00 92.50 88 GLU A C 1
ATOM 674 O O . GLU A 1 88 ? -1.238 -17.165 -1.446 1.00 92.50 88 GLU A O 1
ATOM 679 N N . VAL A 1 89 ? -2.876 -18.594 -0.877 1.00 94.06 89 VAL A N 1
ATOM 680 C CA . VAL A 1 89 ? -3.940 -17.571 -0.787 1.00 94.06 89 VAL A CA 1
ATOM 681 C C . VAL A 1 89 ? -3.710 -16.604 0.379 1.00 94.06 89 VAL A C 1
ATOM 683 O O . VAL A 1 89 ? -3.800 -15.391 0.193 1.00 94.06 89 VAL A O 1
ATOM 686 N N . ARG A 1 90 ? -3.411 -17.136 1.574 1.00 96.44 90 ARG A N 1
ATOM 687 C CA . ARG A 1 90 ? -3.150 -16.357 2.798 1.00 96.44 90 ARG A CA 1
ATOM 688 C C . ARG A 1 90 ? -1.936 -16.898 3.570 1.00 96.44 90 ARG A C 1
ATOM 690 O O . ARG A 1 90 ? -2.122 -17.408 4.688 1.00 96.44 90 ARG A O 1
ATOM 697 N N . PRO A 1 91 ? -0.717 -16.816 2.994 1.00 97.00 91 PRO A N 1
ATOM 698 C CA . PRO A 1 91 ? 0.508 -17.248 3.657 1.00 97.00 91 PRO A CA 1
ATOM 699 C C . PRO A 1 91 ? 0.665 -16.596 5.023 1.00 97.00 91 PRO A C 1
ATOM 701 O O . PRO A 1 91 ? 0.456 -15.391 5.190 1.00 97.00 91 PRO A O 1
ATOM 704 N N . PHE A 1 92 ? 1.054 -17.399 6.010 1.00 97.69 92 PHE A N 1
ATOM 705 C CA . PHE A 1 92 ? 1.478 -16.874 7.299 1.00 97.69 92 PHE A CA 1
ATOM 706 C C . PHE A 1 92 ? 2.900 -16.325 7.166 1.00 97.69 92 PHE A C 1
ATOM 708 O O . PHE A 1 92 ? 3.816 -17.054 6.797 1.00 97.69 92 PHE A O 1
ATOM 715 N N . ILE A 1 93 ? 3.095 -15.039 7.450 1.00 97.69 93 ILE A N 1
ATOM 716 C CA . ILE A 1 93 ? 4.388 -14.361 7.341 1.00 97.69 93 ILE A CA 1
ATOM 717 C C . ILE A 1 93 ? 4.700 -13.737 8.697 1.00 97.69 93 ILE A C 1
ATOM 719 O O . ILE A 1 93 ? 4.113 -12.720 9.066 1.00 97.69 93 ILE A O 1
ATOM 723 N N . VAL A 1 94 ? 5.647 -14.334 9.425 1.00 97.19 94 VAL A N 1
ATOM 724 C CA . VAL A 1 94 ? 6.148 -13.948 10.756 1.00 97.19 94 VAL A CA 1
ATOM 725 C C . VAL A 1 94 ? 5.096 -13.958 11.871 1.00 97.19 94 VAL A C 1
ATOM 727 O O . VAL A 1 94 ? 5.283 -14.634 12.878 1.00 97.19 94 VAL A O 1
ATOM 730 N N . SER A 1 95 ? 4.029 -13.177 11.738 1.00 97.00 95 SER A N 1
ATOM 731 C CA . SER A 1 95 ? 3.049 -12.905 12.795 1.00 97.00 95 SER A CA 1
ATOM 732 C C . SER A 1 95 ? 1.615 -12.713 12.297 1.00 97.00 95 SER A C 1
ATOM 734 O O . SER A 1 95 ? 0.714 -12.606 13.124 1.00 97.00 95 SER A O 1
ATOM 736 N N . ALA A 1 96 ? 1.375 -12.683 10.982 1.00 97.62 96 ALA A N 1
ATOM 737 C CA . ALA A 1 96 ? 0.034 -12.534 10.422 1.00 97.62 96 ALA A CA 1
ATOM 738 C C . ALA A 1 96 ? -0.136 -13.339 9.128 1.00 97.62 96 ALA A C 1
ATOM 740 O O . ALA A 1 96 ? 0.831 -13.589 8.406 1.00 97.62 96 ALA A O 1
ATOM 741 N N . ARG A 1 97 ? -1.382 -13.715 8.820 1.00 98.12 97 ARG A N 1
ATOM 742 C CA . ARG A 1 97 ? -1.761 -14.212 7.491 1.00 98.12 97 ARG A CA 1
ATOM 743 C C . ARG A 1 97 ? -1.936 -13.028 6.551 1.00 98.12 97 ARG A C 1
ATOM 745 O O . ARG A 1 97 ? -2.660 -12.102 6.894 1.00 98.12 97 ARG A O 1
ATOM 752 N N . VAL A 1 98 ? -1.278 -13.063 5.397 1.00 98.19 98 VAL A N 1
ATOM 753 C CA . VAL A 1 98 ? -1.242 -11.956 4.432 1.00 98.19 98 VAL A CA 1
ATOM 754 C C . VAL A 1 98 ? -1.943 -12.373 3.147 1.00 98.19 98 VAL A C 1
ATOM 756 O O . VAL A 1 98 ? -1.614 -13.405 2.578 1.00 98.19 98 VAL A O 1
ATOM 759 N N . ASP A 1 99 ? -2.893 -11.576 2.678 1.00 98.00 99 ASP A N 1
ATOM 760 C CA . ASP A 1 99 ? -3.689 -11.837 1.484 1.00 98.00 99 ASP A CA 1
ATOM 761 C C . ASP A 1 99 ? -2.863 -11.672 0.202 1.00 98.00 99 ASP A C 1
ATOM 763 O O . ASP A 1 99 ? -2.330 -10.604 -0.111 1.00 98.00 99 ASP A O 1
ATOM 767 N N . ASN A 1 100 ? -2.767 -12.755 -0.567 1.00 96.69 100 ASN A N 1
ATOM 768 C CA . ASN A 1 100 ? -1.973 -12.824 -1.786 1.00 96.69 100 ASN A CA 1
ATOM 769 C C . ASN A 1 100 ? -2.837 -12.586 -3.033 1.00 96.69 100 ASN A C 1
ATOM 771 O O . ASN A 1 100 ? -3.146 -13.503 -3.801 1.00 96.69 100 ASN A O 1
ATOM 775 N N . LEU A 1 101 ? -3.255 -11.338 -3.217 1.00 95.50 101 LEU A N 1
ATOM 776 C CA . LEU A 1 101 ? -4.200 -10.938 -4.259 1.00 95.50 101 LEU A CA 1
ATOM 777 C C . LEU A 1 101 ? -3.510 -10.171 -5.394 1.00 95.50 101 LEU A C 1
ATOM 779 O O . LEU A 1 101 ? -2.412 -9.625 -5.244 1.00 95.50 101 LEU A O 1
ATOM 783 N N . THR A 1 102 ? -4.169 -10.113 -6.551 1.00 93.44 102 THR A N 1
ATOM 784 C CA . THR A 1 102 ? -3.868 -9.068 -7.535 1.00 93.44 102 THR A CA 1
ATOM 785 C C . THR A 1 102 ? -4.481 -7.737 -7.101 1.00 93.44 102 THR A C 1
ATOM 787 O O . THR A 1 102 ? -5.272 -7.661 -6.163 1.00 93.44 102 THR A O 1
ATOM 790 N N . LEU A 1 103 ? -4.119 -6.666 -7.803 1.00 91.44 103 LEU A N 1
ATOM 791 C CA . LEU A 1 103 ? -4.590 -5.317 -7.504 1.00 91.44 103 LEU A CA 1
ATOM 792 C C . LEU A 1 103 ? -6.087 -5.193 -7.792 1.00 91.44 103 LEU A C 1
ATOM 794 O O . LEU A 1 103 ? -6.827 -4.624 -7.002 1.00 91.44 103 LEU A O 1
ATOM 798 N N . GLU A 1 104 ? -6.529 -5.787 -8.898 1.00 90.19 104 GLU A N 1
ATOM 799 C CA . GLU A 1 104 ? -7.931 -5.829 -9.302 1.00 90.19 104 GLU A CA 1
ATOM 800 C C . GLU A 1 104 ? -8.764 -6.614 -8.284 1.00 90.19 104 GLU A C 1
ATOM 802 O O . GLU A 1 104 ? -9.763 -6.099 -7.792 1.00 90.19 104 GLU A O 1
ATOM 807 N N . GLN A 1 105 ? -8.287 -7.798 -7.876 1.00 94.75 105 GLN A N 1
ATOM 808 C CA . GLN A 1 105 ? -8.927 -8.599 -6.828 1.00 94.75 105 GLN A CA 1
ATOM 809 C C . GLN A 1 105 ? -9.016 -7.834 -5.502 1.00 94.75 105 GLN A C 1
ATOM 811 O O . GLN A 1 105 ? -10.048 -7.870 -4.839 1.00 94.75 105 GLN A O 1
ATOM 816 N N . ALA A 1 106 ? -7.951 -7.126 -5.113 1.00 96.25 106 ALA A N 1
ATOM 817 C CA . ALA A 1 106 ? -7.935 -6.333 -3.890 1.00 96.25 106 ALA A CA 1
ATOM 818 C C . ALA A 1 106 ? -8.939 -5.173 -3.941 1.00 96.25 106 ALA A C 1
ATOM 820 O O . ALA A 1 106 ? -9.648 -4.954 -2.964 1.00 96.25 106 ALA A O 1
ATOM 821 N N . VAL A 1 107 ? -9.037 -4.455 -5.066 1.00 95.25 107 VAL A N 1
ATOM 822 C CA . VAL A 1 107 ? -10.007 -3.361 -5.249 1.00 95.25 107 VAL A CA 1
ATOM 823 C C . VAL A 1 107 ? -11.441 -3.889 -5.232 1.00 95.25 107 VAL A C 1
ATOM 825 O O . VAL A 1 107 ? -12.280 -3.330 -4.530 1.00 95.25 107 VAL A O 1
ATOM 828 N N . GLU A 1 108 ? -11.730 -4.970 -5.956 1.00 94.25 108 GLU A N 1
ATOM 829 C CA . GLU A 1 108 ? -13.061 -5.588 -5.953 1.00 94.25 108 GLU A CA 1
ATOM 830 C C . GLU A 1 108 ? -13.473 -6.021 -4.549 1.00 94.25 108 GLU A C 1
ATOM 832 O O . GLU A 1 108 ? -14.564 -5.676 -4.099 1.00 94.25 108 GLU A O 1
ATOM 837 N N . GLN A 1 109 ? -12.578 -6.704 -3.831 1.00 95.81 109 GLN A N 1
ATOM 838 C CA . GLN A 1 109 ? -12.838 -7.120 -2.459 1.00 95.81 109 GLN A CA 1
ATOM 839 C C . GLN A 1 109 ? -12.950 -5.925 -1.510 1.00 95.81 109 GLN A C 1
ATOM 841 O O . GLN A 1 109 ? -13.783 -5.953 -0.613 1.00 95.81 109 GLN A O 1
ATOM 846 N N . LEU A 1 110 ? -12.165 -4.859 -1.676 1.00 96.12 110 LEU A N 1
ATOM 847 C CA . LEU A 1 110 ? -12.264 -3.669 -0.826 1.00 96.12 110 LEU A CA 1
ATOM 848 C C . LEU A 1 110 ? -13.642 -3.010 -0.908 1.00 96.12 110 LEU A C 1
ATOM 850 O O . LEU A 1 110 ? -14.115 -2.514 0.101 1.00 96.12 110 LEU A O 1
ATOM 854 N N . PHE A 1 111 ? -14.316 -3.053 -2.057 1.00 94.31 111 PHE A N 1
ATOM 855 C CA . PHE A 1 111 ? -15.662 -2.494 -2.218 1.00 94.31 111 PHE A CA 1
ATOM 856 C C . PHE A 1 111 ? -16.797 -3.481 -1.902 1.00 94.31 111 PHE A C 1
ATOM 858 O O . PHE A 1 111 ? -17.906 -3.346 -2.420 1.00 94.31 111 PHE A O 1
ATOM 865 N N . THR A 1 112 ? -16.545 -4.463 -1.037 1.00 92.00 112 THR A N 1
ATOM 866 C CA . THR A 1 112 ? -17.596 -5.282 -0.423 1.00 92.00 112 THR A CA 1
ATOM 867 C C . THR A 1 112 ? -17.789 -4.875 1.032 1.00 92.00 112 THR A C 1
ATOM 869 O O . THR A 1 112 ? -16.833 -4.505 1.714 1.00 92.00 112 THR A O 1
ATOM 872 N N . GLN A 1 113 ? -19.011 -5.008 1.543 1.00 82.50 113 GLN A N 1
ATOM 873 C CA . GLN A 1 113 ? -19.277 -4.805 2.967 1.00 82.50 113 GLN A CA 1
ATOM 874 C C . GLN A 1 113 ? -18.637 -5.909 3.825 1.00 82.50 113 GLN A C 1
ATOM 876 O O . GLN A 1 113 ? -18.313 -6.998 3.334 1.00 82.50 113 GLN A O 1
ATOM 881 N N . GLY A 1 114 ? -18.421 -5.594 5.105 1.00 77.56 114 GLY A N 1
ATOM 882 C CA . GLY A 1 114 ? -17.993 -6.557 6.116 1.00 77.56 114 GLY A CA 1
ATOM 883 C C . GLY A 1 114 ? -19.107 -7.548 6.458 1.00 77.56 114 GLY A C 1
ATOM 884 O O . GLY A 1 114 ? -20.272 -7.349 6.118 1.00 77.56 114 GLY A O 1
ATOM 885 N N . GLN A 1 115 ? -18.752 -8.638 7.136 1.00 77.50 115 GLN A N 1
ATOM 886 C CA . GLN A 1 115 ? -19.730 -9.617 7.615 1.00 77.50 115 GLN A CA 1
ATOM 887 C C . GLN A 1 115 ? -20.252 -9.245 9.009 1.00 77.50 115 GLN A C 1
ATOM 889 O O . GLN A 1 115 ? -19.554 -8.602 9.789 1.00 77.50 115 GLN A O 1
ATOM 894 N N . GLY A 1 116 ? -21.466 -9.688 9.347 1.00 80.62 116 GLY A N 1
ATOM 895 C CA . GLY A 1 116 ? -21.981 -9.630 10.722 1.00 80.62 116 GLY A CA 1
ATOM 896 C C . GLY A 1 116 ? -22.324 -8.231 11.243 1.00 80.62 116 GLY A C 1
ATOM 897 O O . GLY A 1 116 ? -22.323 -8.026 12.451 1.00 80.62 116 GLY A O 1
ATOM 898 N N . GLY A 1 117 ? -22.591 -7.263 10.359 1.00 85.06 117 GLY A N 1
ATOM 899 C CA . GLY A 1 117 ? -23.006 -5.914 10.764 1.00 85.06 117 GLY A CA 1
ATOM 900 C C . GLY A 1 117 ? -21.904 -5.079 11.426 1.00 85.06 117 GLY A C 1
ATOM 901 O O . GLY A 1 117 ? -22.213 -4.111 12.112 1.00 85.06 117 GLY A O 1
ATOM 902 N N . ARG A 1 118 ? -20.628 -5.436 11.226 1.00 93.00 118 ARG A N 1
ATOM 903 C CA . ARG A 1 118 ? -19.465 -4.629 11.628 1.00 93.00 118 ARG A CA 1
ATOM 904 C C . ARG A 1 118 ? -18.748 -4.051 10.414 1.00 93.00 118 ARG A C 1
ATOM 906 O O . ARG A 1 118 ? -18.862 -4.579 9.308 1.00 93.00 118 ARG A O 1
ATOM 913 N N . ALA A 1 119 ? -17.964 -3.002 10.642 1.00 96.19 119 ALA A N 1
ATOM 914 C CA . ALA A 1 119 ? -17.093 -2.452 9.615 1.00 96.19 119 ALA A CA 1
ATOM 915 C C . ALA A 1 119 ? -16.132 -3.521 9.080 1.00 96.19 119 ALA A C 1
ATOM 917 O O . ALA A 1 119 ? -15.660 -4.387 9.830 1.00 96.19 119 ALA A O 1
ATOM 918 N N . LYS A 1 120 ? -15.802 -3.428 7.790 1.00 97.81 120 LYS A N 1
ATOM 919 C CA . LYS A 1 120 ? -14.744 -4.241 7.190 1.00 97.81 120 LYS A CA 1
ATOM 920 C C . LYS A 1 120 ? -13.392 -3.636 7.549 1.00 97.81 120 LYS A C 1
ATOM 922 O O . LYS A 1 120 ? -13.117 -2.500 7.177 1.00 97.81 120 LYS A O 1
ATOM 927 N N . LEU A 1 121 ? -12.547 -4.376 8.254 1.00 97.88 121 LEU A N 1
ATOM 928 C CA . LEU A 1 121 ? -11.224 -3.931 8.679 1.00 97.88 121 LEU A CA 1
ATOM 929 C C . LEU A 1 121 ? -10.164 -4.491 7.733 1.00 97.88 121 LEU A C 1
ATOM 931 O O . LEU A 1 121 ? -10.023 -5.704 7.585 1.00 97.88 121 LEU A O 1
ATOM 935 N N . VAL A 1 122 ? -9.401 -3.600 7.107 1.00 98.38 122 VAL A N 1
ATOM 936 C CA . VAL A 1 122 ? -8.321 -3.948 6.188 1.00 98.38 122 VAL A CA 1
ATOM 937 C C . VAL A 1 122 ? -7.029 -3.282 6.633 1.00 98.38 122 VAL A C 1
ATOM 939 O O . VAL A 1 122 ? -6.984 -2.073 6.860 1.00 98.38 122 VAL A O 1
ATOM 942 N N . SER A 1 123 ? -5.958 -4.064 6.747 1.00 98.31 123 SER A N 1
ATOM 943 C CA . SER A 1 123 ? -4.651 -3.561 7.172 1.00 98.31 123 SER A CA 1
ATOM 944 C C . SER A 1 123 ? -3.584 -3.766 6.115 1.00 98.31 123 SER A C 1
ATOM 946 O O . SER A 1 123 ? -3.366 -4.884 5.662 1.00 98.31 123 SER A O 1
ATOM 948 N N . ILE A 1 124 ? -2.880 -2.699 5.744 1.00 98.19 124 ILE A N 1
ATOM 949 C CA . ILE A 1 124 ? -1.697 -2.800 4.888 1.00 98.19 124 ILE A CA 1
ATOM 950 C C . ILE A 1 124 ? -0.472 -3.037 5.776 1.00 98.19 124 ILE A C 1
ATOM 952 O O . ILE A 1 124 ? -0.130 -2.201 6.615 1.00 98.19 124 ILE A O 1
ATOM 956 N N . VAL A 1 125 ? 0.206 -4.170 5.594 1.00 97.75 125 VAL A N 1
ATOM 957 C CA . VAL A 1 125 ? 1.336 -4.594 6.427 1.00 97.75 125 VAL A CA 1
ATOM 958 C C . VAL A 1 125 ? 2.644 -4.641 5.653 1.00 97.75 125 VAL A C 1
ATOM 960 O O . VAL A 1 125 ? 2.745 -5.142 4.539 1.00 97.75 125 VAL A O 1
ATOM 963 N N . HIS A 1 126 ? 3.691 -4.170 6.315 1.00 96.31 126 HIS A N 1
ATOM 964 C CA . HIS A 1 126 ? 5.075 -4.180 5.850 1.00 96.31 126 HIS A CA 1
ATOM 965 C C . HIS A 1 126 ? 5.964 -4.861 6.913 1.00 96.31 126 HIS A C 1
ATOM 967 O O . HIS A 1 126 ? 5.510 -5.031 8.051 1.00 96.31 126 HIS A O 1
ATOM 973 N N . PRO A 1 127 ? 7.249 -5.177 6.643 1.00 97.44 127 PRO A N 1
ATOM 974 C CA . PRO A 1 127 ? 8.117 -5.911 7.579 1.00 97.44 127 PRO A CA 1
ATOM 975 C C . PRO A 1 127 ? 8.116 -5.370 9.014 1.00 97.44 127 PRO A C 1
ATOM 977 O O . PRO A 1 127 ? 8.077 -6.123 9.983 1.00 97.44 127 PRO A O 1
ATOM 980 N N . HIS A 1 128 ? 8.087 -4.042 9.165 1.00 96.88 128 HIS A N 1
ATOM 981 C CA . HIS A 1 128 ? 8.023 -3.410 10.480 1.00 96.88 128 HIS A CA 1
ATOM 982 C C . HIS A 1 128 ? 6.714 -3.686 11.247 1.00 96.88 128 HIS A C 1
ATOM 984 O O . HIS A 1 128 ? 6.783 -3.937 12.443 1.00 96.88 128 HIS A O 1
ATOM 990 N N . ALA A 1 129 ? 5.551 -3.716 10.585 1.00 97.31 129 ALA A N 1
ATOM 991 C CA . ALA A 1 129 ? 4.268 -4.001 11.233 1.00 97.31 129 ALA A CA 1
ATOM 992 C C . ALA A 1 129 ? 4.219 -5.459 11.709 1.00 97.31 129 ALA A C 1
ATOM 994 O O . ALA A 1 129 ? 3.850 -5.729 12.847 1.00 97.31 129 ALA A O 1
ATOM 995 N N . LEU A 1 130 ? 4.715 -6.393 10.890 1.00 98.12 130 LEU A N 1
ATOM 996 C CA . LEU A 1 130 ? 4.826 -7.801 11.279 1.00 98.12 130 LEU A CA 1
ATOM 997 C C . LEU A 1 130 ? 5.809 -7.996 12.440 1.00 98.12 130 LEU A C 1
ATOM 999 O O . LEU A 1 130 ? 5.552 -8.765 13.368 1.00 98.12 130 LEU A O 1
ATOM 1003 N N . ASN A 1 131 ? 6.917 -7.252 12.445 1.00 98.19 131 ASN A N 1
ATOM 1004 C CA . ASN A 1 131 ? 7.861 -7.277 13.554 1.00 98.19 131 ASN A CA 1
ATOM 1005 C C . ASN A 1 131 ? 7.274 -6.764 14.873 1.00 98.19 131 ASN A C 1
ATOM 1007 O O . ASN A 1 131 ? 7.670 -7.283 15.922 1.00 98.19 131 ASN A O 1
ATOM 1011 N N . LEU A 1 132 ? 6.405 -5.749 14.810 1.00 97.50 132 LEU A N 1
ATOM 1012 C CA . LEU A 1 132 ? 5.664 -5.222 15.956 1.00 97.50 132 LEU A CA 1
ATOM 1013 C C . LEU A 1 132 ? 4.631 -6.242 16.435 1.00 97.50 132 LEU A C 1
ATOM 1015 O O . LEU A 1 132 ? 4.652 -6.606 17.604 1.00 97.50 132 LEU A O 1
ATOM 1019 N N . ALA A 1 133 ? 3.815 -6.786 15.530 1.00 98.00 133 ALA A N 1
ATOM 1020 C CA . ALA A 1 133 ? 2.800 -7.790 15.852 1.00 98.00 133 ALA A CA 1
ATOM 1021 C C . ALA A 1 133 ? 3.404 -9.065 16.467 1.00 98.00 133 ALA A C 1
ATOM 1023 O O . ALA A 1 133 ? 2.805 -9.685 17.331 1.00 98.00 133 ALA A O 1
ATOM 1024 N N . ALA A 1 134 ? 4.642 -9.426 16.116 1.00 97.25 134 ALA A N 1
ATOM 1025 C CA . ALA A 1 134 ? 5.353 -10.538 16.754 1.00 97.25 134 ALA A CA 1
ATOM 1026 C C . ALA A 1 134 ? 5.698 -10.306 18.245 1.00 97.25 134 ALA A C 1
ATOM 1028 O O . ALA A 1 134 ? 6.254 -11.197 18.881 1.00 97.25 134 ALA A O 1
ATOM 1029 N N . ARG A 1 135 ? 5.477 -9.099 18.781 1.00 96.31 135 ARG A N 1
ATOM 1030 C CA . ARG A 1 135 ? 5.788 -8.701 20.168 1.00 96.31 135 ARG A CA 1
ATOM 1031 C C . ARG A 1 135 ? 4.595 -8.062 20.885 1.00 96.31 135 ARG A C 1
ATOM 1033 O O . ARG A 1 135 ? 4.557 -8.068 22.108 1.00 96.31 135 ARG A O 1
ATOM 1040 N N . ASP A 1 136 ? 3.659 -7.500 20.129 1.00 97.69 136 ASP A N 1
ATOM 1041 C CA . ASP A 1 136 ? 2.456 -6.829 20.610 1.00 97.69 136 ASP A CA 1
ATOM 1042 C C . ASP A 1 136 ? 1.235 -7.719 20.344 1.00 97.69 136 ASP A C 1
ATOM 1044 O O . ASP A 1 136 ? 0.785 -7.874 19.205 1.00 97.69 136 ASP A O 1
ATOM 1048 N N . THR A 1 137 ? 0.695 -8.306 21.413 1.00 97.12 137 THR A N 1
ATOM 1049 C CA . THR A 1 137 ? -0.461 -9.208 21.345 1.00 97.12 137 THR A CA 1
ATOM 1050 C C . THR A 1 137 ? -1.737 -8.496 20.899 1.00 97.12 137 THR A C 1
ATOM 1052 O O . THR A 1 137 ? -2.583 -9.117 20.252 1.00 97.12 137 THR A O 1
ATOM 1055 N N . ALA A 1 138 ? -1.885 -7.199 21.186 1.00 98.00 138 ALA A N 1
ATOM 1056 C CA . ALA A 1 138 ? -3.054 -6.431 20.782 1.00 98.00 138 ALA A CA 1
ATOM 1057 C C . ALA A 1 138 ? -3.051 -6.186 19.270 1.00 98.00 138 ALA A C 1
ATOM 1059 O O . ALA A 1 138 ? -4.097 -6.360 18.634 1.00 98.00 138 ALA A O 1
ATOM 1060 N N . LEU A 1 139 ? -1.888 -5.843 18.699 1.00 98.38 139 LEU A N 1
ATOM 1061 C CA . LEU A 1 139 ? -1.715 -5.714 17.251 1.00 98.38 139 LEU A CA 1
ATOM 1062 C C . LEU A 1 139 ? -1.842 -7.072 16.550 1.00 98.38 139 LEU A C 1
ATOM 1064 O O . LEU A 1 139 ? -2.546 -7.163 15.549 1.00 98.38 139 LEU A O 1
ATOM 1068 N N . ALA A 1 140 ? -1.217 -8.132 17.076 1.00 98.00 140 ALA A N 1
ATOM 1069 C CA . ALA A 1 140 ? -1.346 -9.479 16.511 1.00 98.00 140 ALA A CA 1
ATOM 1070 C C . ALA A 1 140 ? -2.815 -9.906 16.406 1.00 98.00 140 ALA A C 1
ATOM 1072 O O . ALA A 1 140 ? -3.258 -10.378 15.360 1.00 98.00 140 ALA A O 1
ATOM 1073 N N . ARG A 1 141 ? -3.588 -9.664 17.470 1.00 97.75 141 ARG A N 1
ATOM 1074 C CA . ARG A 1 141 ? -5.026 -9.924 17.491 1.00 97.75 141 ARG A CA 1
ATOM 1075 C C . ARG A 1 141 ? -5.781 -9.061 16.479 1.00 97.75 141 ARG A C 1
ATOM 1077 O O . ARG A 1 141 ? -6.626 -9.587 15.769 1.00 97.75 141 ARG A O 1
ATOM 1084 N N . ALA A 1 142 ? -5.456 -7.771 16.376 1.00 97.75 142 ALA A N 1
ATOM 1085 C CA . ALA A 1 142 ? -6.091 -6.882 15.402 1.00 97.75 142 ALA A CA 1
ATOM 1086 C C . ALA A 1 142 ? -5.858 -7.348 13.954 1.00 97.75 142 ALA A C 1
ATOM 1088 O O . ALA A 1 142 ? -6.789 -7.332 13.158 1.00 97.75 142 ALA A O 1
ATOM 1089 N N . LEU A 1 143 ? -4.649 -7.816 13.624 1.00 98.06 143 LEU A N 1
ATOM 1090 C CA . LEU A 1 143 ? -4.340 -8.363 12.299 1.00 98.06 143 LEU A CA 1
ATOM 1091 C C . LEU A 1 143 ? -4.997 -9.728 12.052 1.00 98.06 143 LEU A C 1
ATOM 1093 O O . LEU A 1 143 ? -5.406 -10.009 10.931 1.00 98.06 143 LEU A O 1
ATOM 1097 N N . ALA A 1 144 ? -5.103 -10.577 13.077 1.00 97.25 144 ALA A N 1
ATOM 1098 C CA . ALA A 1 144 ? -5.770 -11.874 12.966 1.00 97.25 144 ALA A CA 1
ATOM 1099 C C . ALA A 1 144 ? -7.290 -11.743 12.758 1.00 97.25 144 ALA A C 1
ATOM 1101 O O . ALA A 1 144 ? -7.883 -12.557 12.055 1.00 97.25 144 ALA A O 1
ATOM 1102 N N . GLU A 1 145 ? -7.905 -10.723 13.361 1.00 94.75 145 GLU A N 1
ATOM 1103 C CA . GLU A 1 145 ? -9.337 -10.414 13.248 1.00 94.75 145 GLU A CA 1
ATOM 1104 C C . GLU A 1 145 ? -9.674 -9.553 12.014 1.00 94.75 145 GLU A C 1
ATOM 1106 O O . GLU A 1 145 ? -10.851 -9.395 11.688 1.00 94.75 145 GLU A O 1
ATOM 1111 N N . ALA A 1 146 ? -8.672 -8.994 11.327 1.00 96.69 146 ALA A N 1
ATOM 1112 C CA . ALA A 1 146 ? -8.881 -8.200 10.121 1.00 96.69 146 ALA A CA 1
ATOM 1113 C C . ALA A 1 146 ? -9.455 -9.056 8.980 1.00 96.69 146 ALA A C 1
ATOM 1115 O O . ALA A 1 146 ? -9.024 -10.188 8.738 1.00 96.69 146 ALA A O 1
ATOM 1116 N N . ASP A 1 147 ? -10.393 -8.481 8.225 1.00 97.44 147 ASP A N 1
ATOM 1117 C CA . ASP A 1 147 ? -10.993 -9.139 7.062 1.00 97.44 147 ASP A CA 1
ATOM 1118 C C . ASP A 1 147 ? -9.970 -9.344 5.947 1.00 97.44 147 ASP A C 1
ATOM 1120 O O . ASP A 1 147 ? -10.036 -10.331 5.218 1.00 97.44 147 ASP A O 1
ATOM 1124 N N . MET A 1 148 ? -9.032 -8.402 5.807 1.00 97.81 148 MET A N 1
ATOM 1125 C CA . MET A 1 148 ? -7.968 -8.445 4.809 1.00 97.81 148 MET A CA 1
ATOM 1126 C C . MET A 1 148 ? -6.672 -7.851 5.375 1.00 97.81 148 MET A C 1
ATOM 1128 O O . MET A 1 148 ? -6.674 -6.823 6.053 1.00 97.81 148 MET A O 1
ATOM 1132 N N . VAL A 1 149 ? -5.545 -8.471 5.043 1.00 98.38 149 VAL A N 1
ATOM 1133 C CA . VAL A 1 149 ? -4.195 -8.040 5.410 1.00 98.38 149 VAL A CA 1
ATOM 1134 C C . VAL A 1 149 ? -3.359 -7.966 4.138 1.00 98.38 149 VAL A C 1
ATOM 1136 O O . VAL A 1 149 ? -2.938 -8.981 3.597 1.00 98.38 149 VAL A O 1
ATOM 1139 N N . LEU A 1 150 ? -3.126 -6.761 3.628 1.00 98.19 150 LEU A N 1
ATOM 1140 C CA . LEU A 1 150 ? -2.516 -6.539 2.320 1.00 98.19 150 LEU A CA 1
ATOM 1141 C C . LEU A 1 150 ? -0.993 -6.337 2.432 1.00 98.19 150 LEU A C 1
ATOM 1143 O O . LEU A 1 150 ? -0.548 -5.585 3.298 1.00 98.19 150 LEU A O 1
ATOM 1147 N N . PRO A 1 151 ? -0.174 -6.964 1.569 1.00 96.56 151 PRO A N 1
ATOM 1148 C CA . PRO A 1 151 ? 1.277 -6.811 1.586 1.00 96.56 151 PRO A CA 1
ATOM 1149 C C . PRO A 1 151 ? 1.724 -5.446 1.050 1.00 96.56 151 PRO A C 1
ATOM 1151 O O . PRO A 1 151 ? 1.323 -5.039 -0.039 1.00 96.56 151 PRO A O 1
ATOM 1154 N N . ASP A 1 152 ? 2.650 -4.804 1.760 1.00 94.81 152 ASP A N 1
ATOM 1155 C CA . ASP A 1 152 ? 3.357 -3.600 1.325 1.00 94.81 152 ASP A CA 1
ATOM 1156 C C . ASP A 1 152 ? 4.881 -3.779 1.365 1.00 94.81 152 ASP A C 1
ATOM 1158 O O . ASP A 1 152 ? 5.507 -4.047 2.398 1.00 94.81 152 ASP A O 1
ATOM 1162 N N . GLY A 1 153 ? 5.477 -3.564 0.198 1.00 91.81 153 GLY A N 1
ATOM 1163 C CA . GLY A 1 153 ? 6.904 -3.393 0.005 1.00 91.81 153 GLY A CA 1
ATOM 1164 C C . GLY A 1 153 ? 7.639 -4.678 -0.361 1.00 91.81 153 GLY A C 1
ATOM 1165 O O . GLY A 1 153 ? 7.185 -5.804 -0.148 1.00 91.81 153 GLY A O 1
ATOM 1166 N N . ILE A 1 154 ? 8.846 -4.494 -0.901 1.00 92.56 154 ILE A N 1
ATOM 1167 C CA . ILE A 1 154 ? 9.688 -5.596 -1.384 1.00 92.56 154 ILE A CA 1
ATOM 1168 C C . ILE A 1 154 ? 10.049 -6.598 -0.281 1.00 92.56 154 ILE A C 1
ATOM 1170 O O . ILE A 1 154 ? 10.215 -7.781 -0.555 1.00 92.56 154 ILE A O 1
ATOM 1174 N N . GLY A 1 155 ? 10.129 -6.143 0.974 1.00 95.00 155 GLY A N 1
ATOM 1175 C CA . GLY A 1 155 ? 10.501 -6.996 2.099 1.00 95.00 155 GLY A CA 1
ATOM 1176 C C . GLY A 1 155 ? 9.511 -8.137 2.326 1.00 95.00 155 GLY A C 1
ATOM 1177 O O . GLY A 1 155 ? 9.948 -9.257 2.569 1.00 95.00 155 GLY A O 1
ATOM 1178 N N . ILE A 1 156 ? 8.202 -7.895 2.171 1.00 95.94 156 ILE A N 1
ATOM 1179 C CA . ILE A 1 156 ? 7.192 -8.960 2.282 1.00 95.94 156 ILE A CA 1
ATOM 1180 C C . ILE A 1 156 ? 7.367 -9.984 1.161 1.00 95.94 156 ILE A C 1
ATOM 1182 O O . ILE A 1 156 ? 7.377 -11.180 1.429 1.00 95.94 156 ILE A O 1
ATOM 1186 N N . ARG A 1 157 ? 7.576 -9.523 -0.079 1.00 94.12 157 ARG A N 1
ATOM 1187 C CA . ARG A 1 157 ? 7.814 -10.399 -1.237 1.00 94.12 157 ARG A CA 1
ATOM 1188 C C . ARG A 1 157 ? 9.063 -11.261 -1.052 1.00 94.12 157 ARG A C 1
ATOM 1190 O O . ARG A 1 157 ? 8.986 -12.465 -1.260 1.00 94.12 157 ARG A O 1
ATOM 1197 N N . VAL A 1 158 ? 10.184 -10.664 -0.646 1.00 94.62 158 VAL A N 1
ATOM 1198 C CA . VAL A 1 158 ? 11.438 -11.393 -0.394 1.00 94.62 158 VAL A CA 1
ATOM 1199 C C . VAL A 1 158 ? 11.262 -12.388 0.754 1.00 94.62 158 VAL A C 1
ATOM 1201 O O . VAL A 1 158 ? 11.662 -13.540 0.627 1.00 94.62 158 VAL A O 1
ATOM 1204 N N . GLY A 1 159 ? 10.614 -11.981 1.851 1.00 95.75 159 GLY A N 1
ATOM 1205 C CA . GLY A 1 159 ? 10.323 -12.871 2.976 1.00 95.75 159 GLY A CA 1
ATOM 1206 C C . GLY A 1 159 ? 9.452 -14.065 2.575 1.00 95.75 159 GLY A C 1
ATOM 1207 O O . GLY A 1 159 ? 9.790 -15.203 2.880 1.00 95.75 159 GLY A O 1
ATOM 1208 N N . ALA A 1 160 ? 8.376 -13.821 1.827 1.00 95.75 160 ALA A N 1
ATOM 1209 C CA . ALA A 1 160 ? 7.510 -14.868 1.291 1.00 95.75 160 ALA A CA 1
ATOM 1210 C C . ALA A 1 160 ? 8.259 -15.805 0.328 1.00 95.75 160 ALA A C 1
ATOM 1212 O O . ALA A 1 160 ? 8.139 -17.021 0.446 1.00 95.75 160 ALA A O 1
ATOM 1213 N N . ALA A 1 161 ? 9.099 -15.266 -0.561 1.00 94.19 161 ALA A N 1
ATOM 1214 C CA . ALA A 1 161 ? 9.912 -16.067 -1.474 1.00 94.19 161 ALA A CA 1
ATOM 1215 C C . ALA A 1 161 ? 10.879 -17.000 -0.725 1.00 94.19 161 ALA A C 1
ATOM 1217 O O . ALA A 1 161 ? 11.041 -18.156 -1.112 1.00 94.19 161 ALA A O 1
ATOM 1218 N N . LEU A 1 162 ? 11.475 -16.541 0.384 1.00 94.25 162 LEU A N 1
ATOM 1219 C CA . LEU A 1 162 ? 12.311 -17.385 1.245 1.00 94.25 162 LEU A CA 1
ATOM 1220 C C . LEU A 1 162 ? 11.520 -18.536 1.882 1.00 94.25 162 LEU A C 1
ATOM 1222 O O . LEU A 1 162 ? 12.092 -19.611 2.073 1.00 94.25 162 LEU A O 1
ATOM 1226 N N . LEU A 1 163 ? 10.227 -18.333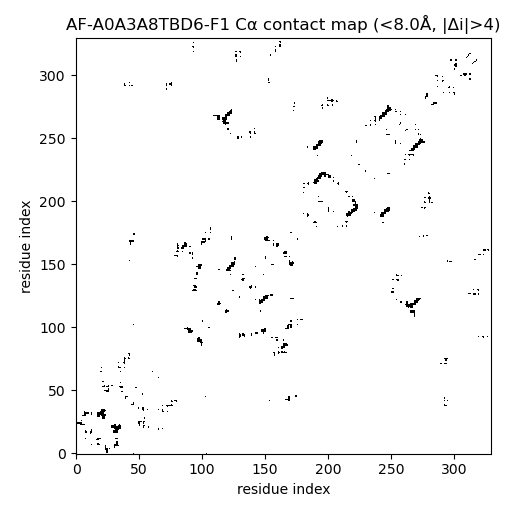 2.151 1.00 95.12 163 LEU A N 1
ATOM 1227 C CA . LEU A 1 163 ? 9.282 -19.359 2.607 1.00 95.12 163 LEU A CA 1
ATOM 1228 C C . LEU A 1 163 ? 8.736 -20.236 1.462 1.00 95.12 163 LEU A C 1
ATOM 1230 O O . LEU A 1 163 ? 7.913 -21.108 1.711 1.00 95.12 163 LEU A O 1
ATOM 1234 N N . GLY A 1 164 ? 9.178 -20.032 0.216 1.00 94.12 164 GLY A N 1
ATOM 1235 C CA . GLY A 1 164 ? 8.688 -20.778 -0.948 1.00 94.12 164 GLY A CA 1
ATOM 1236 C C . GLY A 1 164 ? 7.340 -20.289 -1.486 1.00 94.12 164 GLY A C 1
ATOM 1237 O O . GLY A 1 164 ? 6.712 -20.987 -2.279 1.00 94.12 164 GLY A O 1
ATOM 1238 N N . VAL A 1 165 ? 6.897 -19.092 -1.092 1.00 95.06 165 VAL A N 1
ATOM 1239 C CA . VAL A 1 165 ? 5.616 -18.515 -1.511 1.00 95.06 165 VAL A CA 1
ATOM 1240 C C . VAL A 1 165 ? 5.821 -17.436 -2.570 1.00 95.06 165 VAL A C 1
ATOM 1242 O O . VAL A 1 165 ? 6.534 -16.449 -2.370 1.00 95.06 165 VAL A O 1
ATOM 1245 N N . ALA A 1 166 ? 5.136 -17.591 -3.702 1.00 93.38 166 ALA A N 1
ATOM 1246 C CA . ALA A 1 166 ? 5.114 -16.598 -4.768 1.00 93.38 166 ALA A CA 1
ATOM 1247 C C . ALA A 1 166 ? 4.011 -15.555 -4.514 1.00 93.38 166 ALA A C 1
ATOM 1249 O O . ALA A 1 166 ? 2.823 -15.799 -4.753 1.00 93.38 166 ALA A O 1
ATOM 1250 N N . MET A 1 167 ? 4.404 -14.366 -4.046 1.00 94.00 167 MET A N 1
ATOM 1251 C CA . MET A 1 167 ? 3.476 -13.236 -3.911 1.00 94.00 167 MET A CA 1
ATOM 1252 C C . MET A 1 167 ? 3.078 -12.685 -5.286 1.00 94.00 167 MET A C 1
ATOM 1254 O O . MET A 1 167 ? 3.928 -12.485 -6.156 1.00 94.00 167 MET A O 1
ATOM 1258 N N . ARG A 1 168 ? 1.793 -12.378 -5.468 1.00 92.75 168 ARG A N 1
ATOM 1259 C CA . ARG A 1 168 ? 1.211 -11.821 -6.690 1.00 92.75 168 ARG A CA 1
ATOM 1260 C C . ARG A 1 168 ? 1.595 -10.359 -6.835 1.00 92.75 168 ARG A C 1
ATOM 1262 O O . ARG A 1 168 ? 2.597 -10.067 -7.485 1.00 92.75 168 ARG A O 1
ATOM 1269 N N . HIS A 1 169 ? 0.855 -9.431 -6.235 1.00 93.19 169 HIS A N 1
ATOM 1270 C CA . HIS A 1 169 ? 1.133 -7.997 -6.341 1.00 93.19 169 HIS A CA 1
ATOM 1271 C C . HIS A 1 169 ? 1.558 -7.393 -4.999 1.00 93.19 169 HIS A C 1
ATOM 1273 O O . HIS A 1 169 ? 1.224 -7.891 -3.929 1.00 93.19 169 HIS A O 1
ATOM 1279 N N . ASN A 1 170 ? 2.314 -6.302 -5.078 1.00 92.56 170 ASN A N 1
ATOM 1280 C CA . ASN A 1 170 ? 2.540 -5.388 -3.971 1.00 92.56 170 ASN A CA 1
ATOM 1281 C C . ASN A 1 170 ? 1.297 -4.496 -3.838 1.00 92.56 170 ASN A C 1
ATOM 1283 O O . ASN A 1 170 ? 1.031 -3.671 -4.712 1.00 92.56 170 ASN A O 1
ATOM 1287 N N . LEU A 1 171 ? 0.531 -4.677 -2.768 1.00 94.81 171 LEU A N 1
ATOM 1288 C CA . LEU A 1 171 ? -0.747 -4.007 -2.526 1.00 94.81 171 LEU A CA 1
ATOM 1289 C C . LEU A 1 171 ? -0.548 -2.817 -1.581 1.00 94.81 171 LEU A C 1
ATOM 1291 O O . LEU A 1 171 ? -1.275 -2.630 -0.607 1.00 94.81 171 LEU A O 1
ATOM 1295 N N . ASN A 1 172 ? 0.478 -2.015 -1.874 1.00 92.06 172 ASN A N 1
ATOM 1296 C CA . ASN A 1 172 ? 0.806 -0.837 -1.087 1.00 92.06 172 ASN A CA 1
ATOM 1297 C C . ASN A 1 172 ? -0.253 0.262 -1.263 1.00 92.06 172 ASN A C 1
ATOM 1299 O O . ASN A 1 172 ? -0.876 0.404 -2.320 1.00 92.06 172 ASN A O 1
ATOM 1303 N N . GLY A 1 173 ? -0.417 1.090 -0.229 1.00 92.19 173 GLY A N 1
ATOM 1304 C CA . GLY A 1 173 ? -1.437 2.139 -0.229 1.00 92.19 173 GLY A CA 1
ATOM 1305 C C . GLY A 1 173 ? -1.241 3.169 -1.342 1.00 92.19 173 GLY A C 1
ATOM 1306 O O . GLY A 1 173 ? -2.216 3.699 -1.868 1.00 92.19 173 GLY A O 1
ATOM 1307 N N . THR A 1 174 ? 0.007 3.439 -1.742 1.00 92.06 174 THR A N 1
ATOM 1308 C CA . THR A 1 174 ? 0.296 4.469 -2.749 1.00 92.06 174 THR A CA 1
ATOM 1309 C C . THR A 1 174 ? -0.110 4.077 -4.166 1.00 92.06 174 THR A C 1
ATOM 1311 O O . THR A 1 174 ? -0.446 4.966 -4.945 1.00 92.06 174 THR A O 1
ATOM 1314 N N . ASP A 1 175 ? -0.104 2.782 -4.488 1.00 91.06 175 ASP A N 1
ATOM 1315 C CA . ASP A 1 175 ? -0.555 2.237 -5.771 1.00 91.06 175 ASP A CA 1
ATOM 1316 C C . ASP A 1 175 ? -2.050 1.887 -5.754 1.00 91.06 175 ASP A C 1
ATOM 1318 O O . ASP A 1 175 ? -2.709 1.975 -6.789 1.00 91.06 175 ASP A O 1
ATOM 1322 N N .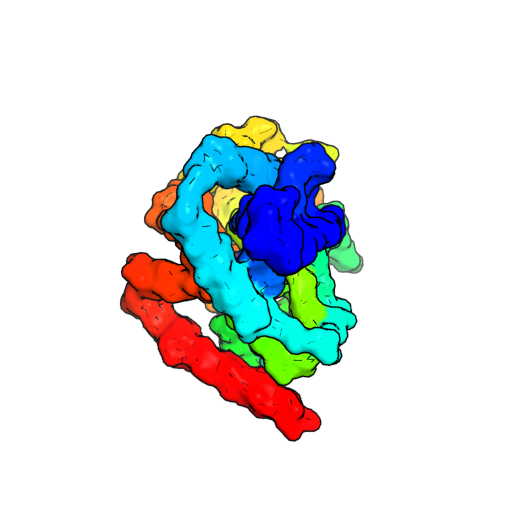 LEU A 1 176 ? -2.606 1.539 -4.587 1.00 94.06 176 LEU A N 1
ATOM 1323 C CA . LEU A 1 176 ? -4.040 1.283 -4.431 1.00 94.06 176 LEU A CA 1
ATOM 1324 C C . LEU A 1 176 ? -4.880 2.563 -4.505 1.00 94.06 176 LEU A C 1
ATOM 1326 O O . LEU A 1 176 ? -5.934 2.555 -5.140 1.00 94.06 176 LEU A O 1
ATOM 1330 N N . LEU A 1 177 ? -4.436 3.658 -3.877 1.00 95.38 177 LEU A N 1
ATOM 1331 C CA . LEU A 1 177 ? -5.258 4.860 -3.699 1.00 95.38 177 LEU A CA 1
ATOM 1332 C C . LEU A 1 177 ? -5.866 5.414 -5.002 1.00 95.38 177 LEU A C 1
ATOM 1334 O O . LEU A 1 177 ? -7.076 5.638 -5.009 1.00 95.38 177 LEU A O 1
ATOM 1338 N N . PRO A 1 178 ? -5.124 5.575 -6.118 1.00 93.12 178 PRO A N 1
ATOM 1339 C CA . PRO A 1 178 ? -5.703 6.094 -7.359 1.00 93.12 178 PRO A CA 1
ATOM 1340 C C . PRO A 1 178 ? -6.835 5.223 -7.903 1.00 93.12 178 PRO A C 1
ATOM 1342 O O 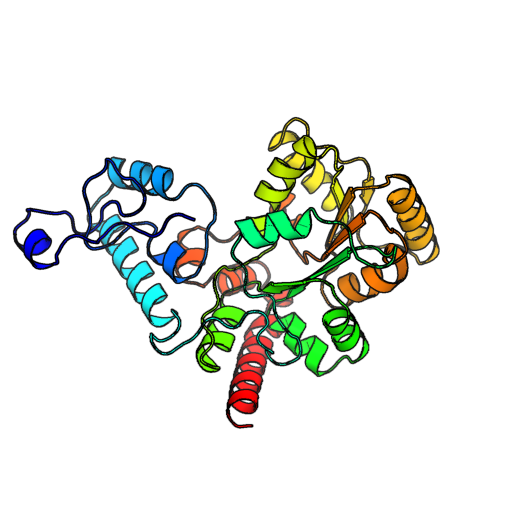. PRO A 1 178 ? -7.798 5.734 -8.474 1.00 93.12 178 PRO A O 1
ATOM 1345 N N . LEU A 1 179 ? -6.741 3.902 -7.723 1.00 93.31 179 LEU A N 1
ATOM 1346 C CA . LEU A 1 179 ? -7.797 2.983 -8.134 1.00 93.31 179 LEU A CA 1
ATOM 1347 C C . LEU A 1 179 ? -8.998 3.082 -7.207 1.00 93.31 179 LEU A C 1
ATOM 1349 O O . LEU A 1 179 ? -10.123 3.165 -7.688 1.00 93.31 179 LEU A O 1
ATOM 1353 N N . LEU A 1 180 ? -8.778 3.152 -5.896 1.00 95.88 180 LEU A N 1
ATOM 1354 C CA . LEU A 1 180 ? -9.867 3.351 -4.944 1.00 95.88 180 LEU A CA 1
ATOM 1355 C C . LEU A 1 180 ? -10.620 4.656 -5.236 1.00 95.88 180 LEU A C 1
ATOM 1357 O O . LEU A 1 180 ? -11.840 4.630 -5.368 1.00 95.88 180 LEU A O 1
ATOM 1361 N N . CYS A 1 181 ? -9.907 5.762 -5.467 1.00 95.94 181 CYS A N 1
ATOM 1362 C CA . CYS A 1 181 ? -10.504 7.045 -5.847 1.00 95.94 181 CYS A CA 1
ATOM 1363 C C . CYS A 1 181 ? -11.217 7.004 -7.205 1.00 95.94 181 CYS A C 1
ATOM 1365 O O . CYS A 1 181 ? -12.221 7.684 -7.384 1.00 95.94 181 CYS A O 1
ATOM 1367 N N . LYS A 1 182 ? -10.743 6.197 -8.161 1.00 93.62 182 LYS A N 1
ATOM 1368 C CA . LYS A 1 182 ? -11.426 5.994 -9.448 1.00 93.62 182 LYS A CA 1
ATOM 1369 C C . LYS A 1 182 ? -12.716 5.175 -9.304 1.00 93.62 182 LYS A C 1
ATOM 1371 O O . LYS A 1 182 ? -13.682 5.432 -10.014 1.00 93.62 182 LYS A O 1
ATOM 1376 N N . HIS A 1 183 ? -12.728 4.175 -8.425 1.00 94.00 183 HIS A N 1
ATOM 1377 C CA . HIS A 1 183 ? -13.843 3.237 -8.272 1.00 94.00 183 HIS A CA 1
ATOM 1378 C C . HIS A 1 183 ? -14.921 3.701 -7.283 1.00 94.00 183 HIS A C 1
ATOM 1380 O O . HIS A 1 183 ? -16.070 3.270 -7.418 1.00 94.00 183 HIS A O 1
ATOM 1386 N N . ALA A 1 184 ? -14.568 4.557 -6.320 1.00 95.69 184 ALA A N 1
ATOM 1387 C CA . ALA A 1 184 ? -15.469 5.029 -5.270 1.00 95.69 184 ALA A CA 1
ATOM 1388 C C . ALA A 1 184 ? -16.682 5.831 -5.803 1.00 95.69 184 ALA A C 1
ATOM 1390 O O . ALA A 1 184 ? -17.805 5.471 -5.439 1.00 95.69 184 ALA A O 1
ATOM 1391 N N . PRO A 1 185 ? -16.532 6.805 -6.733 1.00 94.75 185 PRO A N 1
ATOM 1392 C CA . PRO A 1 185 ? -17.670 7.574 -7.251 1.00 94.75 185 PRO A CA 1
ATOM 1393 C C . PRO A 1 185 ? -18.705 6.706 -7.970 1.00 94.75 185 PRO A C 1
ATOM 1395 O O . PRO A 1 185 ? -19.901 6.841 -7.740 1.00 94.75 185 PRO A O 1
ATOM 1398 N N . ALA A 1 186 ? -18.252 5.738 -8.776 1.00 92.81 186 ALA A N 1
ATOM 1399 C CA . ALA A 1 186 ? -19.134 4.817 -9.498 1.00 92.81 186 ALA A CA 1
ATOM 1400 C C . ALA A 1 186 ? -19.965 3.909 -8.571 1.00 92.81 186 ALA A C 1
ATOM 1402 O O . ALA A 1 186 ? -20.916 3.275 -9.019 1.00 92.81 186 ALA A O 1
ATOM 1403 N N . ARG A 1 187 ? -19.587 3.814 -7.292 1.00 92.25 187 ARG A N 1
ATOM 1404 C CA . ARG A 1 187 ? -20.299 3.049 -6.264 1.00 92.25 187 ARG A CA 1
ATOM 1405 C C . ARG A 1 187 ? -21.124 3.937 -5.335 1.00 92.25 187 ARG A C 1
ATOM 1407 O O . ARG A 1 187 ? -21.828 3.396 -4.492 1.00 92.25 187 ARG A O 1
ATOM 1414 N N . GLY A 1 188 ? -21.026 5.262 -5.464 1.00 93.88 188 GLY A N 1
ATOM 1415 C CA . GLY A 1 188 ? -21.623 6.209 -4.521 1.00 93.88 188 GLY A CA 1
ATOM 1416 C C . GLY A 1 188 ? -20.997 6.139 -3.126 1.00 93.88 188 GLY A C 1
ATOM 1417 O O . GLY A 1 188 ? -21.680 6.387 -2.142 1.00 93.88 188 GLY A O 1
ATOM 1418 N N . TRP A 1 189 ? -19.728 5.727 -3.022 1.00 96.38 189 TRP A N 1
ATOM 1419 C CA . TRP A 1 189 ? -19.034 5.618 -1.738 1.00 96.38 189 TRP A CA 1
ATOM 1420 C C . TRP A 1 189 ? -18.164 6.857 -1.521 1.00 96.38 189 TRP A C 1
ATOM 1422 O O . TRP A 1 189 ? -17.164 7.009 -2.229 1.00 96.38 189 TRP A O 1
ATOM 1432 N N . PRO A 1 190 ? -18.471 7.727 -0.546 1.00 97.69 190 PRO A N 1
ATOM 1433 C CA . PRO A 1 190 ? -17.554 8.785 -0.163 1.00 97.69 190 PRO A CA 1
ATOM 1434 C C . PRO A 1 190 ? -16.270 8.205 0.439 1.00 97.69 190 PRO A C 1
ATOM 1436 O O . PRO A 1 190 ? -16.261 7.130 1.052 1.00 97.69 190 PRO A O 1
ATOM 1439 N N . VAL A 1 191 ? -15.178 8.951 0.292 1.00 98.56 191 VAL A N 1
ATOM 1440 C CA . VAL A 1 191 ? -13.888 8.642 0.909 1.00 98.56 191 VAL A CA 1
ATOM 1441 C C . VAL A 1 191 ? -13.696 9.518 2.142 1.00 98.56 191 VAL A C 1
ATOM 1443 O O . VAL A 1 191 ? -13.903 10.724 2.108 1.00 98.56 191 VAL A O 1
ATOM 1446 N N . VAL A 1 192 ? -13.275 8.926 3.251 1.00 98.75 192 VAL A N 1
ATOM 1447 C CA . VAL A 1 192 ? -12.972 9.628 4.500 1.00 98.75 192 VAL A CA 1
ATOM 1448 C C . VAL A 1 192 ? -11.479 9.530 4.774 1.00 98.75 192 VAL A C 1
ATOM 1450 O O . VAL A 1 192 ? -10.900 8.451 4.653 1.00 98.75 192 VAL A O 1
ATOM 1453 N N . LEU A 1 193 ? -10.847 10.635 5.171 1.00 98.75 193 LEU A N 1
ATOM 1454 C CA . LEU A 1 193 ? -9.427 10.663 5.530 1.00 98.75 193 LEU A CA 1
ATOM 1455 C C . LEU A 1 193 ? -9.268 10.935 7.027 1.00 98.75 193 LEU A C 1
ATOM 1457 O O . LEU A 1 193 ? -9.697 11.982 7.506 1.00 98.75 193 LEU A O 1
ATOM 1461 N N . VAL A 1 194 ? -8.620 10.027 7.761 1.00 98.50 194 VAL A N 1
ATOM 1462 C CA . VAL A 1 194 ? -8.317 10.213 9.190 1.00 98.50 194 VAL A CA 1
ATOM 1463 C C . VAL A 1 194 ? -6.860 9.877 9.473 1.00 98.50 194 VAL A C 1
ATOM 1465 O O . VAL A 1 194 ? -6.446 8.726 9.362 1.00 98.50 194 VAL A O 1
ATOM 1468 N N . GLY A 1 195 ? -6.039 10.848 9.856 1.00 97.50 195 GLY A N 1
ATOM 1469 C CA . GLY A 1 195 ? -4.641 10.572 10.184 1.00 97.50 195 GLY A CA 1
ATOM 1470 C C . GLY A 1 195 ? -3.683 11.702 9.856 1.00 97.50 195 GLY A C 1
ATOM 1471 O O . GLY A 1 195 ? -4.085 12.812 9.542 1.00 97.50 195 GLY A O 1
ATOM 1472 N N . ALA A 1 196 ? -2.391 11.392 9.926 1.00 96.81 196 ALA A N 1
ATOM 1473 C CA . ALA A 1 196 ? -1.285 12.323 9.740 1.00 96.81 196 ALA A CA 1
ATOM 1474 C C . ALA A 1 196 ? -1.292 13.523 10.712 1.00 96.81 196 ALA A C 1
ATOM 1476 O O . ALA A 1 196 ? -2.064 13.586 11.674 1.00 96.81 196 ALA A O 1
ATOM 1477 N N . ALA A 1 197 ? -0.340 14.435 10.513 1.00 96.00 197 ALA A N 1
ATOM 1478 C CA . ALA A 1 197 ? -0.266 15.693 11.250 1.00 96.00 197 ALA A CA 1
ATOM 1479 C C . ALA A 1 197 ? -1.349 16.680 10.781 1.00 96.00 197 ALA A C 1
ATOM 1481 O O . ALA A 1 197 ? -1.789 16.574 9.633 1.00 96.00 197 ALA A O 1
ATOM 1482 N N . PRO A 1 198 ? -1.754 17.645 11.630 1.00 96.62 198 PRO A N 1
ATOM 1483 C CA . PRO A 1 198 ? -2.644 18.728 11.216 1.00 96.62 198 PRO A CA 1
ATOM 1484 C C . PRO A 1 198 ? -2.176 19.385 9.908 1.00 96.62 198 PRO A C 1
ATOM 1486 O O . PRO A 1 198 ? -0.985 19.660 9.747 1.00 96.62 198 PRO A O 1
ATOM 1489 N N . GLY A 1 199 ? -3.098 19.580 8.962 1.00 97.19 199 GLY A N 1
ATOM 1490 C CA . GLY A 1 199 ? -2.840 20.144 7.633 1.00 97.19 199 GLY A CA 1
ATOM 1491 C C . GLY A 1 199 ? -2.455 19.117 6.558 1.00 97.19 199 GLY A C 1
ATOM 1492 O O . GLY A 1 199 ? -2.603 19.389 5.368 1.00 97.19 199 GLY A O 1
ATOM 1493 N N . VAL A 1 200 ? -1.968 17.926 6.932 1.00 98.06 200 VAL A N 1
ATOM 1494 C CA . VAL A 1 200 ? -1.512 16.917 5.956 1.00 98.06 200 VAL A CA 1
ATOM 1495 C C . VAL A 1 200 ? -2.690 16.189 5.306 1.00 98.06 200 VAL A C 1
ATOM 1497 O O . VAL A 1 200 ? -2.669 15.950 4.097 1.00 98.06 200 VAL A O 1
ATOM 1500 N N . ALA A 1 201 ? -3.718 15.830 6.078 1.00 97.81 201 ALA A N 1
ATOM 1501 C CA . ALA A 1 201 ? -4.905 15.162 5.541 1.00 97.81 201 ALA A CA 1
ATOM 1502 C C . ALA A 1 201 ? -5.720 16.111 4.643 1.00 97.81 201 ALA A C 1
ATOM 1504 O O . ALA A 1 201 ? -6.239 15.692 3.611 1.00 97.81 201 ALA A O 1
ATOM 1505 N N . GLU A 1 202 ? -5.765 17.395 4.993 1.00 98.25 202 GLU A N 1
ATOM 1506 C CA . GLU A 1 202 ? -6.421 18.466 4.246 1.00 98.25 202 GLU A CA 1
ATOM 1507 C C . GLU A 1 202 ? -5.732 18.701 2.897 1.00 98.25 202 GLU A C 1
ATOM 1509 O O . GLU A 1 202 ? -6.381 18.608 1.854 1.00 98.25 202 GLU A O 1
ATOM 1514 N N . ALA A 1 203 ? -4.405 18.872 2.889 1.00 98.44 203 ALA A N 1
ATOM 1515 C CA . ALA A 1 203 ? -3.633 18.988 1.649 1.00 98.44 203 ALA A CA 1
ATOM 1516 C C . ALA A 1 203 ? -3.751 17.728 0.768 1.00 98.44 203 ALA A C 1
ATOM 1518 O O . ALA A 1 203 ? -3.845 17.816 -0.459 1.00 98.44 203 ALA A O 1
ATOM 1519 N N . CYS A 1 204 ? -3.786 16.541 1.385 1.00 98.25 204 CYS A N 1
ATOM 1520 C CA . CYS A 1 204 ? -4.056 15.284 0.686 1.00 98.25 204 CYS A CA 1
ATOM 1521 C C . CYS A 1 204 ? -5.439 15.311 0.012 1.00 98.25 204 CYS A C 1
ATOM 1523 O O . CYS A 1 204 ? -5.543 15.024 -1.180 1.00 98.25 204 CYS A O 1
ATOM 1525 N N . ALA A 1 205 ? -6.488 15.719 0.733 1.00 98.25 205 ALA A N 1
ATOM 1526 C CA . ALA A 1 205 ? -7.841 15.828 0.191 1.00 98.25 205 ALA A CA 1
ATOM 1527 C C . ALA A 1 205 ? -7.914 16.796 -0.999 1.00 98.25 205 ALA A C 1
ATOM 1529 O O . ALA A 1 205 ? -8.530 16.474 -2.012 1.00 98.25 205 ALA A O 1
ATOM 1530 N N . GLU A 1 206 ? -7.267 17.960 -0.915 1.00 98.00 206 GLU A N 1
ATOM 1531 C CA . GLU A 1 206 ? -7.223 18.929 -2.017 1.00 98.00 206 GLU A CA 1
ATOM 1532 C C . GLU A 1 206 ? -6.562 18.362 -3.276 1.00 98.00 206 GLU A C 1
ATOM 1534 O O . GLU A 1 206 ? -7.086 18.525 -4.381 1.00 98.00 206 GLU A O 1
ATOM 1539 N N . ASN A 1 207 ? -5.427 17.676 -3.120 1.00 97.81 207 ASN A N 1
ATOM 1540 C CA . ASN A 1 207 ? -4.738 17.036 -4.238 1.00 97.81 207 ASN A CA 1
ATOM 1541 C C . ASN A 1 207 ? -5.591 15.913 -4.849 1.00 97.81 207 ASN A C 1
ATOM 1543 O O . ASN A 1 207 ? -5.660 15.796 -6.073 1.00 97.81 207 ASN A O 1
ATOM 1547 N N . LEU A 1 208 ? -6.288 15.126 -4.023 1.00 97.50 208 LEU A N 1
ATOM 1548 C CA . LEU A 1 208 ? -7.181 14.068 -4.498 1.00 97.50 208 LEU A CA 1
ATOM 1549 C C . LEU A 1 208 ? -8.396 14.618 -5.249 1.00 97.50 208 LEU A C 1
ATOM 1551 O O . LEU A 1 208 ? -8.714 14.095 -6.313 1.00 97.50 208 LEU A O 1
ATOM 1555 N N . ARG A 1 209 ? -9.030 15.696 -4.766 1.00 96.44 209 ARG A N 1
ATOM 1556 C CA . ARG A 1 209 ? -10.139 16.358 -5.483 1.00 96.44 209 ARG A CA 1
ATOM 1557 C C . ARG A 1 209 ? -9.698 16.884 -6.848 1.00 96.44 209 ARG A C 1
ATOM 1559 O O . ARG A 1 209 ? -10.442 16.762 -7.815 1.00 96.44 209 ARG A O 1
ATOM 1566 N N . ARG A 1 210 ? -8.480 17.433 -6.939 1.00 96.44 210 ARG A N 1
ATOM 1567 C CA . ARG A 1 210 ? -7.896 17.889 -8.212 1.00 96.44 210 ARG A CA 1
ATOM 1568 C C . ARG A 1 210 ? -7.607 16.731 -9.169 1.00 96.44 210 ARG A C 1
ATOM 1570 O O . ARG A 1 210 ? -7.868 16.855 -10.360 1.00 96.44 210 ARG A O 1
ATOM 1577 N N . ALA A 1 211 ? -7.075 15.620 -8.663 1.00 95.25 211 ALA A N 1
ATOM 1578 C CA . ALA A 1 211 ? -6.722 14.456 -9.478 1.00 95.25 211 ALA A CA 1
ATOM 1579 C C . ALA A 1 211 ? -7.935 13.601 -9.893 1.00 95.25 211 ALA A C 1
ATOM 1581 O O . ALA A 1 211 ? -7.889 12.938 -10.928 1.00 95.25 211 ALA A O 1
ATOM 1582 N N . HIS A 1 212 ? -9.010 13.613 -9.101 1.00 95.38 212 HIS A N 1
ATOM 1583 C CA . HIS A 1 212 ? -10.204 12.794 -9.302 1.00 95.38 212 HIS A CA 1
ATOM 1584 C C . HIS A 1 212 ? -11.482 13.645 -9.188 1.00 95.38 212 HIS A C 1
ATOM 1586 O O . HIS A 1 212 ? -12.131 13.648 -8.136 1.00 95.38 212 HIS A O 1
ATOM 1592 N N . PRO A 1 213 ? -11.875 14.360 -10.262 1.00 91.94 213 PRO A N 1
ATOM 1593 C CA . PRO A 1 213 ? -13.151 15.070 -10.300 1.00 91.94 213 PRO A CA 1
ATOM 1594 C C . PRO A 1 213 ? -14.322 14.119 -10.006 1.00 91.94 213 PRO A C 1
ATOM 1596 O O . PRO A 1 213 ? -14.404 13.038 -10.587 1.00 91.94 213 PRO A O 1
ATOM 1599 N N . GLY A 1 214 ? -15.212 14.509 -9.091 1.00 91.56 214 GLY A N 1
ATOM 1600 C CA . GLY A 1 214 ? -16.336 13.678 -8.630 1.00 91.56 214 GLY A CA 1
ATOM 1601 C C . GLY A 1 214 ? -16.043 12.813 -7.398 1.00 91.56 214 GLY A C 1
ATOM 1602 O O . GLY A 1 214 ? -16.930 12.104 -6.934 1.00 91.56 214 GLY A O 1
ATOM 1603 N N . LEU A 1 215 ? -14.827 12.866 -6.843 1.00 96.88 215 LEU A N 1
ATOM 1604 C CA . LEU A 1 215 ? -14.523 12.221 -5.568 1.00 96.88 215 LEU A CA 1
ATOM 1605 C C . LEU A 1 215 ? -15.113 13.010 -4.391 1.00 96.88 215 LEU A C 1
ATOM 1607 O O . LEU A 1 215 ? -14.704 14.141 -4.115 1.00 96.88 215 LEU A O 1
ATOM 1611 N N . GLU A 1 216 ? -16.023 12.382 -3.652 1.00 97.81 216 GLU A N 1
ATOM 1612 C CA . GLU A 1 216 ? -16.581 12.946 -2.426 1.00 97.81 216 GLU A CA 1
ATOM 1613 C C . GLU A 1 216 ? -15.679 12.657 -1.226 1.00 97.81 216 GLU A C 1
ATOM 1615 O O . GLU A 1 216 ? -15.320 11.512 -0.951 1.00 97.81 216 GLU A O 1
ATOM 1620 N N . LEU A 1 217 ? -15.323 13.717 -0.499 1.00 98.31 217 LEU A N 1
ATOM 1621 C CA . LEU A 1 217 ? -14.482 13.667 0.698 1.00 98.31 217 LEU A CA 1
ATOM 1622 C C . LEU A 1 217 ? -15.167 14.449 1.832 1.00 98.31 217 LEU A C 1
ATOM 1624 O O . LEU A 1 217 ? -14.745 15.579 2.107 1.00 98.31 217 LEU A O 1
ATOM 1628 N N . PRO A 1 218 ? -16.258 13.918 2.424 1.00 98.00 218 PRO A N 1
ATOM 1629 C CA . PRO A 1 218 ? -17.095 14.651 3.378 1.00 98.00 218 PRO A CA 1
ATOM 1630 C C . PRO A 1 218 ? -16.448 14.806 4.758 1.00 98.00 218 PRO A C 1
ATOM 1632 O O . PRO A 1 218 ? -16.804 15.716 5.500 1.00 98.00 218 PRO A O 1
ATOM 1635 N N . ILE A 1 219 ? -15.500 13.931 5.110 1.00 98.50 219 ILE A N 1
ATOM 1636 C CA . ILE A 1 219 ? -14.806 13.957 6.399 1.00 98.50 219 ILE A CA 1
ATOM 1637 C C . ILE A 1 219 ? -13.299 13.859 6.156 1.00 98.50 219 ILE A C 1
ATOM 1639 O O . ILE A 1 219 ? -12.802 12.901 5.559 1.00 98.50 219 ILE A O 1
ATOM 1643 N N . VAL A 1 220 ? -12.574 14.858 6.653 1.00 98.56 220 VAL A N 1
ATOM 1644 C CA . VAL A 1 220 ? -11.111 14.926 6.649 1.00 98.56 220 VAL A CA 1
ATOM 1645 C C . VAL A 1 220 ? -10.673 15.351 8.045 1.00 98.56 220 VAL A C 1
ATOM 1647 O O . VAL A 1 220 ? -11.165 16.349 8.565 1.00 98.56 220 VAL A O 1
ATOM 1650 N N . SER A 1 221 ? -9.799 14.573 8.678 1.00 98.25 221 SER A N 1
ATOM 1651 C CA . SER A 1 221 ? -9.357 14.825 10.048 1.00 98.25 221 SER A CA 1
ATOM 1652 C C . SER A 1 221 ? -7.914 14.378 10.274 1.00 98.25 221 SER A C 1
ATOM 1654 O O . SER A 1 221 ? -7.460 13.371 9.725 1.00 98.25 221 SER A O 1
ATOM 1656 N N . HIS A 1 222 ? -7.191 15.107 11.122 1.00 97.19 222 HIS A N 1
ATOM 1657 C CA . HIS A 1 222 ? -5.842 14.737 11.533 1.00 97.19 222 HIS A CA 1
ATOM 1658 C C . HIS A 1 222 ? -5.830 13.541 12.503 1.00 97.19 222 HIS A C 1
ATOM 1660 O O . HIS A 1 222 ? -6.816 13.226 13.165 1.00 97.19 222 HIS A O 1
ATOM 1666 N N . GLY A 1 223 ? -4.669 12.913 12.699 1.00 95.12 223 GLY A N 1
ATOM 1667 C CA . GLY A 1 223 ? -4.537 11.730 13.559 1.00 95.12 223 GLY A CA 1
ATOM 1668 C C . GLY A 1 223 ? -4.513 11.992 15.070 1.00 95.12 223 GLY A C 1
ATOM 1669 O O . GLY A 1 223 ? -4.662 11.061 15.856 1.00 95.12 223 GLY A O 1
ATOM 1670 N N . PHE A 1 224 ? -4.301 13.236 15.505 1.00 94.94 224 PHE A N 1
ATOM 1671 C CA . PHE A 1 224 ? -4.064 13.606 16.907 1.00 94.94 224 PHE A CA 1
ATOM 1672 C C . PHE A 1 224 ? -5.367 13.879 17.676 1.00 94.94 224 PHE A C 1
ATOM 1674 O O . PHE A 1 224 ? -5.624 14.994 18.112 1.00 94.94 224 PHE A O 1
ATOM 1681 N N . LEU A 1 225 ? -6.209 12.853 17.809 1.00 95.38 225 LEU A N 1
ATOM 1682 C CA . LEU A 1 225 ? -7.532 12.951 18.436 1.00 95.38 225 LEU A CA 1
ATOM 1683 C C . LEU A 1 225 ? -7.507 12.563 19.920 1.00 95.38 225 LEU A C 1
ATOM 1685 O O . LEU A 1 225 ? -6.788 11.646 20.321 1.00 95.38 225 LEU A O 1
ATOM 1689 N N . THR A 1 226 ? -8.347 13.221 20.721 1.00 97.19 226 THR A N 1
ATOM 1690 C CA . THR A 1 226 ? -8.706 12.754 22.070 1.00 97.19 226 THR A CA 1
ATOM 1691 C C . THR A 1 226 ? -9.686 11.577 21.977 1.00 97.19 226 THR A C 1
ATOM 1693 O O . THR A 1 226 ? -10.255 11.317 20.914 1.00 97.19 226 THR A O 1
ATOM 1696 N N . ALA A 1 227 ? -9.934 10.868 23.082 1.00 97.00 227 ALA A N 1
ATOM 1697 C CA . ALA A 1 227 ? -10.940 9.800 23.107 1.00 97.00 227 ALA A CA 1
ATOM 1698 C C . ALA A 1 227 ? -12.349 10.328 22.769 1.00 97.00 227 ALA A C 1
ATOM 1700 O O . ALA A 1 227 ? -13.057 9.733 21.961 1.00 97.00 227 ALA A O 1
ATOM 1701 N N . ALA A 1 228 ? -12.731 11.487 23.321 1.00 97.75 228 ALA A N 1
ATOM 1702 C CA . ALA A 1 228 ? -14.004 12.139 23.005 1.00 97.75 228 ALA A CA 1
ATOM 1703 C C . ALA A 1 228 ? -14.088 12.536 21.521 1.00 97.75 228 ALA A C 1
ATOM 1705 O O . ALA A 1 228 ? -15.082 12.241 20.862 1.00 97.75 228 ALA A O 1
ATOM 1706 N N . GLY A 1 229 ? -13.016 13.120 20.971 1.00 97.81 229 GLY A N 1
ATOM 1707 C CA . GLY A 1 229 ? -12.942 13.453 19.547 1.00 97.81 229 GLY A CA 1
ATOM 1708 C C . GLY A 1 229 ? -13.006 12.218 18.644 1.00 97.81 229 GLY A C 1
ATOM 1709 O O . GLY A 1 229 ? -13.670 12.246 17.614 1.00 97.81 229 GLY A O 1
ATOM 1710 N N . SER A 1 230 ? -12.380 11.111 19.054 1.00 98.12 230 SER A N 1
ATOM 1711 C CA . SER A 1 230 ? -12.421 9.841 18.318 1.00 98.12 230 SER A CA 1
ATOM 1712 C C . SER A 1 230 ? -13.833 9.253 18.271 1.00 98.12 230 SER A C 1
ATOM 1714 O O . SER A 1 230 ? -14.259 8.804 17.210 1.00 98.12 230 SER A O 1
ATOM 1716 N N . ARG A 1 231 ? -14.589 9.313 19.378 1.00 98.06 231 ARG A N 1
ATOM 1717 C CA . ARG A 1 231 ? -15.999 8.878 19.420 1.00 98.06 231 ARG A CA 1
ATOM 1718 C C . ARG A 1 231 ? -16.892 9.744 18.535 1.00 98.06 231 ARG A C 1
ATOM 1720 O O . ARG A 1 231 ? -17.601 9.207 17.693 1.00 98.06 231 ARG A O 1
ATOM 1727 N N . ALA A 1 232 ? -16.792 11.068 18.653 1.00 98.12 232 ALA A N 1
ATOM 1728 C CA . ALA A 1 232 ? -17.576 11.989 17.828 1.00 98.12 232 ALA A CA 1
ATOM 1729 C C . ALA A 1 232 ? -17.286 11.814 16.322 1.00 98.12 232 ALA A C 1
ATOM 1731 O O . ALA A 1 232 ? -18.196 11.848 15.487 1.00 98.12 232 ALA A O 1
ATOM 1732 N N . LEU A 1 233 ? -16.019 11.576 15.965 1.00 98.06 233 LEU A N 1
ATOM 1733 C CA . LEU A 1 233 ? -15.627 11.279 14.590 1.00 98.06 233 LEU A CA 1
ATOM 1734 C C . LEU A 1 233 ? -16.206 9.940 14.113 1.00 98.06 233 LEU A C 1
ATOM 1736 O O . LEU A 1 233 ? -16.767 9.877 13.022 1.00 98.06 233 LEU A O 1
ATOM 1740 N N . ALA A 1 234 ? -16.118 8.889 14.928 1.00 97.81 234 ALA A N 1
ATOM 1741 C CA . ALA A 1 234 ? -16.682 7.579 14.611 1.00 97.81 234 ALA A CA 1
ATOM 1742 C C . ALA A 1 234 ? -18.206 7.617 14.417 1.00 97.81 234 ALA A C 1
ATOM 1744 O O . ALA A 1 234 ? -18.726 7.005 13.483 1.00 97.81 234 ALA A O 1
ATOM 1745 N N . GLU A 1 235 ? -18.926 8.381 15.241 1.00 97.31 235 GLU A N 1
ATOM 1746 C CA . GLU A 1 235 ? -20.365 8.620 15.080 1.00 97.31 235 GLU A CA 1
ATOM 1747 C C . GLU A 1 235 ? -20.683 9.367 13.781 1.00 97.31 235 GLU A C 1
ATOM 1749 O O . GLU A 1 235 ? -21.687 9.093 13.124 1.00 97.31 235 GLU A O 1
ATOM 1754 N N . SER A 1 236 ? -19.836 10.323 13.394 1.00 98.06 236 SER A N 1
ATOM 1755 C CA . SER A 1 236 ? -19.991 11.060 12.135 1.00 98.06 236 SER A CA 1
ATOM 1756 C C . SER A 1 236 ? -19.765 10.148 10.927 1.00 98.06 236 SER A C 1
ATOM 1758 O O . SER A 1 236 ? -20.556 10.168 9.991 1.00 98.06 236 SER A O 1
ATOM 1760 N N . ILE A 1 237 ? -18.742 9.290 10.981 1.00 97.81 237 ILE A N 1
ATOM 1761 C CA . ILE A 1 237 ? -18.457 8.285 9.947 1.00 97.81 237 ILE A CA 1
ATOM 1762 C C . ILE A 1 237 ? -19.601 7.271 9.844 1.00 97.81 237 ILE A C 1
ATOM 1764 O O . ILE A 1 237 ? -20.062 6.977 8.747 1.00 97.81 237 ILE A O 1
ATOM 1768 N N . SER A 1 238 ? -20.104 6.774 10.976 1.00 96.12 238 SER A N 1
ATOM 1769 C CA . SER A 1 238 ? -21.185 5.777 11.000 1.00 96.12 238 SER A CA 1
ATOM 1770 C C . SER A 1 238 ? -22.483 6.302 10.375 1.00 96.12 238 SER A C 1
ATOM 1772 O O . SER A 1 238 ? -23.232 5.531 9.779 1.00 96.12 238 SER A O 1
ATOM 1774 N N . ARG A 1 239 ? -22.731 7.617 10.457 1.00 96.62 239 ARG A N 1
ATOM 1775 C CA . ARG A 1 239 ? -23.889 8.281 9.839 1.00 96.62 239 ARG A CA 1
ATOM 1776 C C . ARG A 1 239 ? -23.813 8.394 8.313 1.00 96.62 239 ARG A C 1
ATOM 1778 O O . ARG A 1 239 ? -24.850 8.617 7.700 1.00 96.62 239 ARG A O 1
ATOM 1785 N N . LEU A 1 240 ? -22.639 8.222 7.698 1.00 95.69 240 LEU A N 1
ATOM 1786 C CA . LEU A 1 240 ? -22.492 8.272 6.236 1.00 95.69 240 LEU A CA 1
ATOM 1787 C C . LEU A 1 240 ? -23.069 7.037 5.528 1.00 95.69 240 LEU A C 1
ATOM 1789 O O . LEU A 1 240 ? -23.338 7.098 4.332 1.00 95.69 240 LEU A O 1
ATOM 1793 N N . GLY A 1 241 ? -23.240 5.915 6.234 1.00 93.06 241 GLY A N 1
ATOM 1794 C CA . GLY A 1 241 ? -23.565 4.639 5.599 1.00 93.06 241 GLY A CA 1
ATOM 1795 C C . GLY A 1 241 ? -22.344 4.042 4.878 1.00 93.06 241 GLY A C 1
ATOM 1796 O O . GLY A 1 241 ? -21.255 4.019 5.466 1.00 93.06 241 GLY A O 1
ATOM 1797 N N . PRO A 1 242 ? -22.487 3.508 3.648 1.00 95.50 242 PRO A N 1
ATOM 1798 C CA . PRO A 1 242 ? -21.373 2.918 2.912 1.00 95.50 242 PRO A CA 1
ATOM 1799 C C . PRO A 1 242 ? -20.299 3.956 2.586 1.00 95.50 242 PRO A C 1
ATOM 1801 O O . PRO A 1 242 ? -20.564 4.928 1.888 1.00 95.50 242 PRO A O 1
ATOM 1804 N N . CYS A 1 243 ? -19.077 3.757 3.075 1.00 97.56 243 CYS A N 1
ATOM 1805 C CA . CYS A 1 243 ? -17.958 4.662 2.813 1.00 97.56 243 CYS A CA 1
ATOM 1806 C C . CYS A 1 243 ? -16.607 3.942 2.901 1.00 97.56 243 CYS A C 1
ATOM 1808 O O . CYS A 1 243 ? -16.475 2.894 3.538 1.00 97.56 243 CYS A O 1
ATOM 1810 N N . LEU A 1 244 ? -15.587 4.519 2.263 1.00 98.25 244 LEU A N 1
ATOM 1811 C CA . LEU A 1 244 ? -14.202 4.063 2.366 1.00 98.25 244 LEU A CA 1
ATOM 1812 C C . LEU A 1 244 ? -13.426 4.991 3.304 1.00 98.25 244 LEU A C 1
ATOM 1814 O O . LEU A 1 244 ? -13.175 6.145 2.971 1.00 98.25 244 LEU A O 1
ATOM 1818 N N . VAL A 1 245 ? -12.996 4.484 4.453 1.00 98.56 245 VAL A N 1
ATOM 1819 C CA . VAL A 1 245 ? -12.248 5.246 5.457 1.00 98.56 245 VAL A CA 1
ATOM 1820 C C . VAL A 1 245 ? -10.771 4.882 5.387 1.00 98.56 245 VAL A C 1
ATOM 1822 O O . VAL A 1 245 ? -10.387 3.742 5.638 1.00 98.56 245 VAL A O 1
ATOM 1825 N N . LEU A 1 246 ? -9.923 5.858 5.080 1.00 98.75 246 LEU A N 1
ATOM 1826 C CA . LEU A 1 246 ? -8.473 5.709 5.060 1.00 98.75 246 LEU A CA 1
ATOM 1827 C C . LEU A 1 246 ? -7.889 6.197 6.388 1.00 98.75 246 LEU A C 1
ATOM 1829 O O . LEU A 1 246 ? -8.036 7.370 6.738 1.00 98.75 246 LEU A O 1
ATOM 1833 N N . VAL A 1 247 ? -7.202 5.312 7.116 1.00 98.62 247 VAL A N 1
ATOM 1834 C CA . VAL A 1 247 ? -6.619 5.615 8.433 1.00 98.62 247 VAL A CA 1
ATOM 1835 C C . VAL A 1 247 ? -5.092 5.652 8.359 1.00 98.62 247 VAL A C 1
ATOM 1837 O O . VAL A 1 247 ? -4.438 4.620 8.207 1.00 98.62 247 VAL A O 1
ATOM 1840 N N . GLY A 1 248 ? -4.508 6.844 8.478 1.00 97.62 248 GLY A N 1
ATOM 1841 C CA . GLY A 1 248 ? -3.071 7.101 8.327 1.00 97.62 248 GLY A CA 1
ATOM 1842 C C . GLY A 1 248 ? -2.384 7.548 9.619 1.00 97.62 248 GLY A C 1
ATOM 1843 O O . GLY A 1 248 ? -1.855 8.655 9.677 1.00 97.62 248 GLY A O 1
ATOM 1844 N N . MET A 1 249 ? -2.415 6.737 10.682 1.00 96.69 249 MET A N 1
ATOM 1845 C CA . MET A 1 249 ? -1.817 7.090 11.991 1.00 96.69 249 MET A CA 1
ATOM 1846 C C . MET A 1 249 ? -0.513 6.340 12.307 1.00 96.69 249 MET A C 1
ATOM 1848 O O . MET A 1 249 ? 0.130 6.624 13.319 1.00 96.69 249 MET A O 1
ATOM 1852 N N . GLY A 1 250 ? -0.110 5.405 11.441 1.00 94.44 250 GLY A N 1
ATOM 1853 C CA . GLY A 1 250 ? 1.034 4.524 11.663 1.00 94.44 250 GLY A CA 1
ATOM 1854 C C . GLY A 1 250 ? 0.689 3.328 12.553 1.00 94.44 250 GLY A C 1
ATOM 1855 O O . GLY A 1 250 ? -0.201 3.392 13.398 1.00 94.44 250 GLY A O 1
ATOM 1856 N N . SER A 1 251 ? 1.397 2.219 12.346 1.00 95.12 251 SER A N 1
ATOM 1857 C CA . SER A 1 251 ? 1.213 0.984 13.116 1.00 95.12 251 SER A CA 1
ATOM 1858 C C . SER A 1 251 ? 2.007 1.034 14.433 1.00 95.12 251 SER A C 1
ATOM 1860 O O . SER A 1 251 ? 3.134 1.543 14.412 1.00 95.12 251 SER A O 1
ATOM 1862 N N . PRO A 1 252 ? 1.465 0.561 15.577 1.00 96.75 252 PRO A N 1
ATOM 1863 C CA . PRO A 1 252 ? 0.196 -0.171 15.749 1.00 96.75 252 PRO A CA 1
ATOM 1864 C C . PRO A 1 252 ? -1.048 0.719 15.914 1.00 96.75 252 PRO A C 1
ATOM 1866 O O . PRO A 1 252 ? -2.175 0.226 15.940 1.00 96.75 252 PRO A O 1
ATOM 1869 N N . ARG A 1 253 ? -0.864 2.035 16.083 1.00 97.25 253 ARG A N 1
ATOM 1870 C CA . ARG A 1 253 ? -1.930 2.959 16.503 1.00 97.25 253 ARG A CA 1
ATOM 1871 C C . ARG A 1 253 ? -3.145 2.916 15.580 1.00 97.25 253 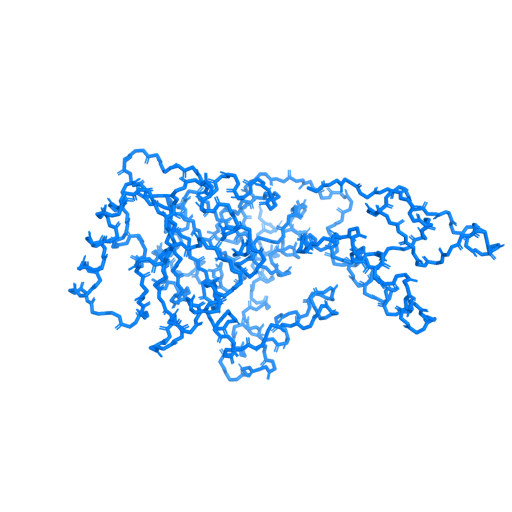ARG A C 1
ATOM 1873 O O . ARG A 1 253 ? -4.263 2.918 16.073 1.00 97.25 253 ARG A O 1
ATOM 1880 N N . GLN A 1 254 ? -2.935 2.889 14.267 1.00 97.69 254 GLN A N 1
ATOM 1881 C CA . GLN A 1 254 ? -4.022 2.899 13.287 1.00 97.69 254 GLN A CA 1
ATOM 1882 C C . GLN A 1 254 ? -4.884 1.631 13.338 1.00 97.69 254 GLN A C 1
ATOM 1884 O O . GLN A 1 254 ? -6.101 1.742 13.243 1.00 97.69 254 GLN A O 1
ATOM 1889 N N . GLU A 1 255 ? -4.281 0.448 13.515 1.00 98.38 255 GLU A N 1
ATOM 1890 C CA . GLU A 1 255 ? -5.025 -0.813 13.600 1.00 98.38 255 GLU A CA 1
ATOM 1891 C C . GLU A 1 255 ? -5.850 -0.861 14.887 1.00 98.38 255 GLU A C 1
ATOM 1893 O O . GLU A 1 255 ? -7.039 -1.180 14.864 1.00 98.38 255 GLU A O 1
ATOM 1898 N N . LEU A 1 256 ? -5.228 -0.486 16.008 1.00 98.12 256 LEU A N 1
ATOM 1899 C CA . LEU A 1 256 ? -5.885 -0.481 17.312 1.00 98.12 256 LEU A CA 1
ATOM 1900 C C . LEU A 1 256 ? -7.010 0.557 17.371 1.00 98.12 256 LEU A C 1
ATOM 1902 O O . LEU A 1 256 ? -8.115 0.224 17.790 1.00 98.12 256 LEU A O 1
ATOM 1906 N N . TRP A 1 257 ? -6.760 1.776 16.884 1.00 98.19 257 TRP A N 1
ATOM 1907 C CA . TRP A 1 257 ? -7.755 2.847 16.843 1.00 98.19 257 TRP A CA 1
ATOM 1908 C C . TRP A 1 257 ? -8.926 2.503 15.915 1.00 98.19 257 TRP A C 1
ATOM 1910 O O . TRP A 1 257 ? -10.080 2.688 16.295 1.00 98.19 257 TRP A O 1
ATOM 1920 N N . ALA A 1 258 ? -8.658 1.947 14.728 1.00 97.69 258 ALA A N 1
ATOM 1921 C CA . ALA A 1 258 ? -9.711 1.513 13.810 1.00 97.69 258 ALA A CA 1
ATOM 1922 C C . ALA A 1 258 ? -10.598 0.430 14.441 1.00 97.69 258 ALA A C 1
ATOM 1924 O O . ALA A 1 258 ? -11.823 0.515 14.364 1.00 97.69 258 ALA A O 1
ATOM 1925 N N . ARG A 1 259 ? -9.997 -0.560 15.112 1.00 96.44 259 ARG A N 1
ATOM 1926 C CA . ARG A 1 259 ? -10.756 -1.605 15.807 1.00 96.44 259 ARG A CA 1
ATOM 1927 C C . ARG A 1 259 ? -11.585 -1.039 16.963 1.00 96.44 259 ARG A C 1
ATOM 1929 O O . ARG A 1 259 ? -12.738 -1.428 17.122 1.00 96.44 259 ARG A O 1
ATOM 1936 N N . GLU A 1 260 ? -11.010 -0.144 17.760 1.00 97.12 260 GLU A N 1
ATOM 1937 C CA . GLU A 1 260 ? -11.666 0.430 18.940 1.00 97.12 260 GLU A CA 1
ATOM 1938 C C . GLU A 1 260 ? -12.835 1.349 18.570 1.00 97.12 260 GLU A C 1
ATOM 1940 O O . GLU A 1 260 ? -13.918 1.210 19.130 1.00 97.12 260 GLU A O 1
ATOM 1945 N N . TYR A 1 261 ? -12.636 2.264 17.620 1.00 97.94 261 TYR A N 1
ATOM 1946 C CA . TYR A 1 261 ? -13.604 3.328 17.345 1.00 97.94 261 TYR A CA 1
ATOM 1947 C C . TYR A 1 261 ? -14.474 3.069 16.116 1.00 97.94 261 TYR A C 1
ATOM 1949 O O . TYR A 1 261 ? -15.601 3.549 16.074 1.00 97.94 261 TYR A O 1
ATOM 1957 N N . LEU A 1 262 ? -13.988 2.332 15.113 1.00 96.88 262 LEU A N 1
ATOM 1958 C CA . LEU A 1 262 ? -14.681 2.200 13.825 1.00 96.88 262 LEU A CA 1
ATOM 1959 C C . LEU A 1 262 ? -15.293 0.823 13.577 1.00 96.88 262 LEU A C 1
ATOM 1961 O O . LEU A 1 262 ? -16.031 0.676 12.610 1.00 96.88 262 LEU A O 1
ATOM 1965 N N . SER A 1 263 ? -15.068 -0.171 14.441 1.00 93.50 263 SER A N 1
ATOM 1966 C CA . SER A 1 263 ? -15.664 -1.510 14.281 1.00 93.50 263 SER A CA 1
ATOM 1967 C C . SER A 1 263 ? -17.197 -1.487 14.206 1.00 93.50 263 SER A C 1
ATOM 1969 O O . SER A 1 263 ? -17.778 -2.288 13.475 1.00 93.50 263 SER A O 1
ATOM 1971 N N . GLY A 1 264 ? -17.847 -0.538 14.887 1.00 92.88 264 GLY A N 1
ATOM 1972 C CA . GLY A 1 264 ? -19.301 -0.342 14.853 1.00 92.88 264 GLY A CA 1
ATOM 1973 C C . GLY A 1 264 ? -19.850 0.327 13.585 1.00 92.88 264 GLY A C 1
ATOM 1974 O O . GLY A 1 264 ? -21.063 0.334 13.388 1.00 92.88 264 GLY A O 1
ATOM 1975 N N . ALA A 1 265 ? -19.002 0.864 12.701 1.00 94.75 265 ALA A N 1
ATOM 1976 C CA . ALA A 1 265 ? -19.433 1.499 11.455 1.00 94.75 265 ALA A CA 1
ATOM 1977 C C . ALA A 1 265 ? -19.776 0.435 10.391 1.00 94.75 265 ALA A C 1
ATOM 1979 O O . ALA A 1 265 ? -19.040 0.241 9.429 1.00 94.75 265 ALA A O 1
ATOM 1980 N N . ALA A 1 266 ? -20.892 -0.275 10.580 1.00 92.19 266 ALA A N 1
ATOM 1981 C CA . ALA A 1 266 ? -21.277 -1.508 9.877 1.00 92.19 266 ALA A CA 1
ATOM 1982 C C . ALA A 1 266 ? -21.101 -1.510 8.346 1.00 92.19 266 ALA A C 1
ATOM 1984 O O . ALA A 1 266 ? -20.786 -2.538 7.753 1.00 92.19 266 ALA A O 1
ATOM 1985 N N . GLN A 1 267 ? -21.329 -0.368 7.698 1.00 93.38 267 GLN A N 1
ATOM 1986 C CA . GLN A 1 267 ? -21.305 -0.246 6.239 1.00 93.38 267 GLN A CA 1
ATOM 1987 C C . GLN A 1 267 ? -19.970 0.297 5.704 1.00 93.38 267 GLN A C 1
ATOM 1989 O O . GLN A 1 267 ? -19.773 0.350 4.492 1.00 93.38 267 GLN A O 1
ATOM 1994 N N . ALA A 1 268 ? -19.050 0.683 6.589 1.00 97.00 268 ALA A N 1
ATOM 1995 C CA . ALA A 1 268 ? -17.767 1.259 6.226 1.00 97.00 268 ALA A CA 1
ATOM 1996 C C . ALA A 1 268 ? -16.703 0.185 5.960 1.00 97.00 268 ALA A C 1
ATOM 1998 O O . ALA A 1 268 ? -16.655 -0.869 6.604 1.00 97.00 268 ALA A O 1
ATOM 1999 N N . VAL A 1 269 ? -15.794 0.501 5.041 1.00 98.19 269 VAL A N 1
ATOM 2000 C CA . VAL A 1 269 ? -14.542 -0.232 4.836 1.00 98.19 269 VAL A CA 1
ATOM 2001 C C . VAL A 1 269 ? -13.407 0.627 5.361 1.00 98.19 269 VAL A C 1
ATOM 2003 O O . VAL A 1 269 ? -13.172 1.727 4.868 1.00 98.19 269 VAL A O 1
ATOM 2006 N N . ILE A 1 270 ? -12.708 0.127 6.373 1.00 98.31 270 ILE A N 1
ATOM 2007 C CA . ILE A 1 270 ? -11.628 0.826 7.059 1.00 98.31 270 ILE A CA 1
ATOM 2008 C C . ILE A 1 270 ? -10.302 0.262 6.571 1.00 98.31 270 ILE A C 1
ATOM 2010 O O . ILE A 1 270 ? -9.969 -0.885 6.858 1.00 98.31 270 ILE A O 1
ATOM 2014 N N . LEU A 1 271 ? -9.536 1.068 5.843 1.00 98.56 271 LEU A N 1
ATOM 2015 C CA . LEU A 1 271 ? -8.232 0.700 5.308 1.00 98.56 271 LEU A CA 1
ATOM 2016 C C . LEU A 1 271 ? -7.134 1.456 6.056 1.00 98.56 271 LEU A C 1
ATOM 2018 O O . LEU A 1 271 ? -7.034 2.682 5.956 1.00 98.56 271 LEU A O 1
ATOM 2022 N N . THR A 1 272 ? -6.278 0.741 6.787 1.00 98.25 272 THR A N 1
ATOM 2023 C CA . THR A 1 272 ? -5.104 1.357 7.414 1.00 98.25 272 THR A CA 1
ATOM 2024 C C . THR A 1 272 ? -3.978 1.522 6.394 1.00 98.25 272 THR A C 1
ATOM 2026 O O . THR A 1 272 ? -3.587 0.578 5.708 1.00 98.25 272 THR A O 1
ATOM 2029 N N . VAL A 1 273 ? -3.467 2.749 6.259 1.00 97.31 273 VAL A N 1
ATOM 2030 C CA . VAL A 1 273 ? -2.604 3.155 5.132 1.00 97.31 273 VAL A CA 1
ATOM 2031 C C . VAL A 1 273 ? -1.250 3.734 5.550 1.00 97.31 273 VAL A C 1
ATOM 2033 O O . VAL A 1 273 ? -0.442 4.112 4.699 1.00 97.31 273 VAL A O 1
ATOM 2036 N N . GLY A 1 274 ? -0.965 3.823 6.851 1.00 93.12 274 GLY A N 1
ATOM 2037 C CA . GLY A 1 274 ? 0.318 4.316 7.347 1.00 93.12 274 GLY A CA 1
ATOM 2038 C C . GLY A 1 274 ? 0.623 5.740 6.874 1.00 93.12 274 GLY A C 1
ATOM 2039 O O . GLY A 1 274 ? -0.178 6.652 7.052 1.00 93.12 274 GLY A O 1
ATOM 2040 N N . GLY A 1 275 ? 1.800 5.933 6.272 1.00 92.88 275 GLY A N 1
ATOM 2041 C CA . GLY A 1 275 ? 2.289 7.236 5.800 1.00 92.88 275 GLY A CA 1
ATOM 2042 C C . GLY A 1 275 ? 1.739 7.695 4.444 1.00 92.88 275 GLY A C 1
ATOM 2043 O O . GLY A 1 275 ? 2.339 8.572 3.829 1.00 92.88 275 GLY A O 1
ATOM 2044 N N . LEU A 1 276 ? 0.648 7.105 3.941 1.00 96.12 276 LEU A N 1
ATOM 2045 C CA . LEU A 1 276 ? 0.085 7.413 2.618 1.00 96.12 276 LEU A CA 1
ATOM 2046 C C . LEU A 1 276 ? -0.179 8.912 2.406 1.00 96.12 276 LEU A C 1
ATOM 2048 O O . LEU A 1 276 ? 0.147 9.454 1.350 1.00 96.12 276 LEU A O 1
ATOM 2052 N N . PHE A 1 277 ? -0.733 9.587 3.415 1.00 97.81 277 PHE A N 1
ATOM 2053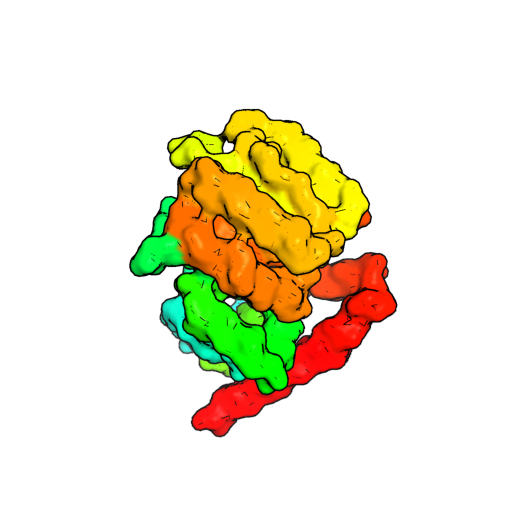 C CA . PHE A 1 277 ? -1.094 11.003 3.312 1.00 97.81 277 PHE A CA 1
ATOM 2054 C C . PHE A 1 277 ? 0.124 11.918 3.173 1.00 97.81 277 PHE A C 1
ATOM 2056 O O . PHE A 1 277 ? 0.030 12.941 2.503 1.00 97.81 277 PHE A O 1
ATOM 2063 N N . ASP A 1 278 ? 1.289 11.549 3.715 1.00 95.38 278 ASP A N 1
ATOM 2064 C CA . ASP A 1 278 ? 2.521 12.321 3.504 1.00 95.38 278 ASP A CA 1
ATOM 2065 C C . ASP A 1 278 ? 2.917 12.367 2.017 1.00 95.38 278 ASP A C 1
ATOM 2067 O O . ASP A 1 278 ? 3.435 13.377 1.548 1.00 95.38 278 ASP A O 1
ATOM 2071 N N . PHE A 1 279 ? 2.654 11.294 1.261 1.00 95.06 279 PHE A N 1
ATOM 2072 C CA . PHE A 1 279 ? 2.938 11.257 -0.175 1.00 95.06 279 PHE A CA 1
ATOM 2073 C C . PHE A 1 279 ? 1.917 12.064 -0.979 1.00 95.06 279 PHE A C 1
ATOM 2075 O O . PHE A 1 279 ? 2.294 12.893 -1.805 1.00 95.06 279 PHE A O 1
ATOM 2082 N N . TYR A 1 280 ? 0.624 11.854 -0.724 1.00 96.56 280 TYR A N 1
ATOM 2083 C CA . TYR A 1 280 ? -0.442 12.490 -1.507 1.00 96.56 280 TYR A CA 1
ATOM 2084 C C . TYR A 1 280 ? -0.721 13.944 -1.118 1.00 96.56 280 TYR A C 1
ATOM 2086 O O . TYR A 1 280 ? -1.285 14.677 -1.920 1.00 96.56 280 TYR A O 1
ATOM 2094 N N . SER A 1 281 ? -0.275 14.405 0.052 1.00 97.06 281 SER A N 1
ATOM 2095 C CA . SER A 1 281 ? -0.222 15.839 0.386 1.00 97.06 281 SER A CA 1
ATOM 2096 C C . SER A 1 281 ? 0.894 16.589 -0.349 1.00 97.06 281 SER A C 1
ATOM 2098 O O . SER A 1 281 ? 0.875 17.815 -0.385 1.00 97.06 281 SER A O 1
ATOM 2100 N N . GLY A 1 282 ? 1.871 15.880 -0.928 1.00 94.31 282 GLY A N 1
ATOM 2101 C CA . GLY A 1 282 ? 3.081 16.473 -1.503 1.00 94.31 282 GLY A CA 1
ATOM 2102 C C . GLY A 1 282 ? 4.175 16.786 -0.476 1.00 94.31 282 GLY A C 1
ATOM 2103 O O . GLY A 1 282 ? 5.250 17.241 -0.862 1.00 94.31 282 GLY A O 1
ATOM 2104 N N . ARG A 1 283 ? 3.950 16.505 0.818 1.00 93.25 283 ARG A N 1
ATOM 2105 C CA . ARG A 1 283 ? 4.942 16.717 1.887 1.00 93.25 283 ARG A CA 1
ATOM 2106 C C . ARG A 1 283 ? 6.198 15.872 1.682 1.00 93.25 283 ARG A C 1
ATOM 2108 O O . ARG A 1 283 ? 7.300 16.325 1.981 1.00 93.25 283 ARG A O 1
ATOM 2115 N N . ILE A 1 284 ? 6.033 14.635 1.217 1.00 92.31 284 ILE A N 1
ATOM 2116 C CA . ILE A 1 284 ? 7.133 13.710 0.950 1.00 92.31 284 ILE A CA 1
ATOM 2117 C C . ILE A 1 284 ? 7.026 13.202 -0.481 1.00 92.31 284 ILE A C 1
ATOM 2119 O O . ILE A 1 284 ? 5.999 12.677 -0.901 1.00 92.31 284 ILE A O 1
ATOM 2123 N N . GLN A 1 285 ? 8.118 13.311 -1.231 1.00 93.38 285 GLN A N 1
ATOM 2124 C CA . GLN A 1 285 ? 8.174 12.776 -2.585 1.00 93.38 285 GLN A CA 1
ATOM 2125 C C . GLN A 1 285 ? 8.258 11.250 -2.547 1.00 93.38 285 GLN A C 1
ATOM 2127 O O . GLN A 1 285 ? 9.019 10.675 -1.769 1.00 93.38 285 GLN A O 1
ATOM 2132 N N . ARG A 1 286 ? 7.495 10.569 -3.400 1.00 92.88 286 ARG A N 1
ATOM 2133 C CA . ARG A 1 286 ? 7.636 9.121 -3.578 1.00 92.88 286 ARG A CA 1
ATOM 2134 C C . ARG A 1 286 ? 8.923 8.799 -4.342 1.00 92.88 286 ARG A C 1
ATOM 2136 O O . ARG A 1 286 ? 9.389 9.602 -5.147 1.00 92.88 286 ARG A O 1
ATOM 2143 N N . ALA A 1 287 ? 9.475 7.606 -4.120 1.00 92.94 287 ALA A N 1
ATOM 2144 C CA . ALA A 1 287 ? 10.662 7.149 -4.831 1.00 92.94 287 ALA A CA 1
ATOM 2145 C C . ALA A 1 287 ? 10.467 7.186 -6.363 1.00 92.94 287 ALA A C 1
ATOM 2147 O O . ALA A 1 287 ? 9.429 6.727 -6.866 1.00 92.94 287 ALA A O 1
ATOM 2148 N N . PRO A 1 288 ? 11.463 7.672 -7.130 1.00 92.38 288 PRO A N 1
ATOM 2149 C CA . PRO A 1 288 ? 11.430 7.613 -8.588 1.00 92.38 288 PRO A CA 1
ATOM 2150 C C . PRO A 1 288 ? 11.178 6.188 -9.099 1.00 92.38 288 PRO A C 1
ATOM 2152 O O . PRO A 1 288 ? 11.526 5.209 -8.437 1.00 92.38 288 PRO A O 1
ATOM 2155 N N . ILE A 1 289 ? 10.604 6.058 -10.301 1.00 88.88 289 ILE A N 1
ATOM 2156 C CA . ILE A 1 289 ? 10.257 4.757 -10.916 1.00 88.88 289 ILE A CA 1
ATOM 2157 C C . ILE A 1 289 ? 11.440 3.781 -10.877 1.00 88.88 289 ILE A C 1
ATOM 2159 O O . ILE A 1 289 ? 11.280 2.644 -10.442 1.00 88.88 289 ILE A O 1
ATOM 2163 N N . ALA A 1 290 ? 12.640 4.242 -11.243 1.00 89.62 290 ALA A N 1
ATOM 2164 C CA . ALA A 1 290 ? 13.839 3.409 -11.256 1.00 89.62 290 ALA A CA 1
ATOM 2165 C C . ALA A 1 290 ? 14.168 2.811 -9.876 1.00 89.62 290 ALA A C 1
ATOM 2167 O O . ALA A 1 290 ? 14.524 1.642 -9.788 1.00 89.62 290 ALA A O 1
ATOM 2168 N N . TRP A 1 291 ? 13.993 3.572 -8.792 1.00 93.00 291 TRP A N 1
ATOM 2169 C CA . TRP A 1 291 ? 14.220 3.079 -7.430 1.00 93.00 291 TRP A CA 1
ATOM 2170 C C . TRP A 1 291 ? 13.183 2.033 -7.030 1.00 93.00 291 TRP A C 1
ATOM 2172 O O . TRP A 1 291 ? 13.529 1.024 -6.419 1.00 93.00 291 TRP A O 1
ATOM 2182 N N . ARG A 1 292 ? 11.918 2.246 -7.404 1.00 91.62 292 ARG A N 1
ATOM 2183 C CA . ARG A 1 292 ? 10.832 1.289 -7.153 1.00 91.62 292 ARG A CA 1
ATOM 2184 C C . ARG A 1 292 ? 11.067 -0.026 -7.892 1.00 91.62 292 ARG A C 1
ATOM 2186 O O . ARG A 1 292 ? 10.946 -1.092 -7.300 1.00 91.62 292 ARG A O 1
ATOM 2193 N N . GLU A 1 293 ? 11.487 0.052 -9.150 1.00 90.38 293 GLU A N 1
ATOM 2194 C CA . GLU A 1 293 ? 11.817 -1.109 -9.985 1.00 90.38 293 GLU A CA 1
ATOM 2195 C C . GLU A 1 293 ? 13.092 -1.850 -9.563 1.00 90.38 293 GLU A C 1
ATOM 2197 O O . GLU A 1 293 ? 13.272 -3.005 -9.933 1.00 90.38 293 GLU A O 1
ATOM 2202 N N . LEU A 1 294 ? 13.958 -1.218 -8.768 1.00 91.38 294 LEU A N 1
ATOM 2203 C CA . LEU A 1 294 ? 15.093 -1.871 -8.109 1.00 91.38 294 LEU A CA 1
ATOM 2204 C C . LEU A 1 294 ? 14.732 -2.442 -6.727 1.00 91.38 294 LEU A C 1
ATOM 2206 O O . LEU A 1 294 ? 15.589 -3.013 -6.060 1.00 91.38 294 LEU A O 1
ATOM 2210 N N . GLY A 1 295 ? 13.493 -2.259 -6.253 1.00 90.69 295 GLY A N 1
ATOM 2211 C CA . GLY A 1 295 ? 13.100 -2.624 -4.889 1.00 90.69 295 GLY A CA 1
ATOM 2212 C C . GLY A 1 295 ? 13.724 -1.730 -3.805 1.00 90.69 295 GLY A C 1
ATOM 2213 O O . GLY A 1 295 ? 13.758 -2.103 -2.636 1.00 90.69 295 GLY A O 1
ATOM 2214 N N . LEU A 1 296 ? 14.211 -0.539 -4.158 1.00 93.75 296 LEU A N 1
ATOM 2215 C CA . LEU A 1 296 ? 14.949 0.368 -3.269 1.00 93.75 296 LEU A CA 1
ATOM 2216 C C . LEU A 1 296 ? 14.086 1.497 -2.684 1.00 93.75 296 LEU A C 1
ATOM 2218 O O . LEU A 1 296 ? 14.613 2.443 -2.101 1.00 93.75 296 LEU A O 1
ATOM 2222 N N . GLU A 1 297 ? 12.759 1.416 -2.795 1.00 92.00 297 GLU A N 1
ATOM 2223 C CA . GLU A 1 297 ? 11.842 2.437 -2.259 1.00 92.00 297 GLU A CA 1
ATOM 2224 C C . GLU A 1 297 ? 12.033 2.665 -0.747 1.00 92.00 297 GLU A C 1
ATOM 2226 O O . GLU A 1 297 ? 12.006 3.804 -0.279 1.00 92.00 297 GLU A O 1
ATOM 2231 N N . TRP A 1 298 ? 12.335 1.607 0.013 1.00 92.94 298 TRP A N 1
ATOM 2232 C CA . TRP A 1 298 ? 12.644 1.711 1.443 1.00 92.94 298 TRP A CA 1
ATOM 2233 C C . TRP A 1 298 ? 13.936 2.501 1.713 1.00 92.94 298 TRP A C 1
ATOM 2235 O O . TRP A 1 298 ? 13.992 3.274 2.668 1.00 92.94 298 TRP A O 1
ATOM 2245 N N . MET A 1 299 ? 14.954 2.350 0.860 1.00 94.19 299 MET A N 1
ATOM 2246 C CA . MET A 1 299 ? 16.224 3.069 0.975 1.00 94.19 299 MET A CA 1
ATOM 2247 C C . MET A 1 299 ? 16.040 4.542 0.619 1.00 94.19 299 MET A C 1
ATOM 2249 O O . MET A 1 299 ? 16.537 5.410 1.328 1.00 94.19 299 MET A O 1
ATOM 2253 N N . TYR A 1 300 ? 15.251 4.836 -0.417 1.00 94.31 300 TYR A N 1
ATOM 2254 C CA . TYR A 1 300 ? 14.875 6.209 -0.741 1.00 94.31 300 TYR A CA 1
ATOM 2255 C C . TYR A 1 300 ? 14.152 6.880 0.436 1.00 94.31 300 TYR A C 1
ATOM 2257 O O . TYR A 1 300 ? 14.500 7.993 0.827 1.00 94.31 300 TYR A O 1
ATOM 2265 N N . ARG A 1 301 ? 13.210 6.173 1.079 1.00 93.00 301 ARG A N 1
ATOM 2266 C CA . ARG A 1 301 ? 12.524 6.692 2.270 1.00 93.00 301 ARG A CA 1
ATOM 2267 C C . ARG A 1 301 ? 13.467 6.880 3.463 1.00 93.00 301 ARG A C 1
ATOM 2269 O O . ARG A 1 301 ? 13.292 7.829 4.224 1.00 93.00 301 ARG A O 1
ATOM 2276 N N . LEU A 1 302 ? 14.463 6.008 3.629 1.00 93.69 302 LEU A N 1
ATOM 2277 C CA . LEU A 1 302 ? 15.506 6.181 4.642 1.00 93.69 302 LEU A CA 1
ATOM 2278 C C . LEU A 1 302 ? 16.326 7.451 4.392 1.00 93.69 302 LEU A C 1
ATOM 2280 O O . LEU A 1 302 ? 16.569 8.195 5.332 1.00 93.69 302 LEU A O 1
ATOM 2284 N N . LEU A 1 303 ? 16.712 7.726 3.145 1.00 94.69 303 LEU A N 1
ATOM 2285 C CA . LEU A 1 303 ? 17.480 8.925 2.797 1.00 94.69 303 LEU A CA 1
ATOM 2286 C C . LEU A 1 303 ? 16.691 10.221 3.030 1.00 94.69 303 LEU A C 1
ATOM 2288 O O . LEU A 1 303 ? 17.277 11.225 3.424 1.00 94.69 303 LEU A O 1
ATOM 2292 N N . GLN A 1 304 ? 15.372 10.199 2.831 1.00 92.94 304 GLN A N 1
ATOM 2293 C CA . GLN A 1 304 ? 14.508 11.355 3.088 1.00 92.94 304 GLN A CA 1
ATOM 2294 C C . GLN A 1 304 ? 14.322 11.657 4.580 1.00 92.94 304 GLN A C 1
ATOM 2296 O O . GLN A 1 304 ? 14.251 12.818 4.971 1.00 92.94 304 GLN A O 1
ATOM 2301 N N . GLU A 1 305 ? 14.222 10.627 5.424 1.00 91.69 305 GLU A N 1
ATOM 2302 C CA . GLU A 1 305 ? 13.982 10.781 6.865 1.00 91.69 305 GLU A CA 1
ATOM 2303 C C . GLU A 1 305 ? 14.907 9.870 7.701 1.00 91.69 305 GLU A C 1
ATOM 2305 O O . GLU A 1 305 ? 14.427 8.982 8.418 1.00 91.69 305 GLU A O 1
ATOM 2310 N N . PRO A 1 306 ? 16.238 10.077 7.667 1.00 92.81 306 PRO A N 1
ATOM 2311 C CA . PRO A 1 306 ? 17.213 9.115 8.186 1.00 92.81 306 PRO A CA 1
ATOM 2312 C C . PRO A 1 306 ? 17.028 8.825 9.671 1.00 92.81 306 PRO A C 1
ATOM 2314 O O . PRO A 1 306 ? 16.961 7.665 10.069 1.00 92.81 306 PRO A O 1
ATOM 2317 N N . ARG A 1 307 ? 16.844 9.861 10.498 1.00 92.50 307 ARG A N 1
ATOM 2318 C CA . ARG A 1 307 ? 16.656 9.699 11.951 1.00 92.50 307 ARG A CA 1
ATOM 2319 C C . ARG A 1 307 ? 15.388 8.914 12.292 1.00 92.50 307 ARG A C 1
ATOM 2321 O O . ARG A 1 307 ? 15.414 8.046 13.156 1.00 92.50 307 ARG A O 1
ATOM 2328 N N . ARG A 1 308 ? 14.284 9.203 11.597 1.00 89.06 308 ARG A N 1
ATOM 2329 C CA . ARG A 1 308 ? 12.978 8.575 11.841 1.00 89.06 308 ARG A CA 1
ATOM 2330 C C . ARG A 1 308 ? 12.942 7.127 11.344 1.00 89.06 308 ARG A C 1
ATOM 2332 O O . ARG A 1 308 ? 12.293 6.288 11.962 1.00 89.06 308 ARG A O 1
ATOM 2339 N N . MET A 1 309 ? 13.622 6.834 10.234 1.00 93.06 309 MET A N 1
ATOM 2340 C CA . MET A 1 309 ? 13.518 5.552 9.529 1.00 93.06 309 MET A CA 1
ATOM 2341 C C . MET A 1 309 ? 14.679 4.583 9.802 1.00 93.06 309 MET A C 1
ATOM 2343 O O . MET A 1 309 ? 14.543 3.395 9.502 1.00 93.06 309 MET A O 1
ATOM 2347 N N . ALA A 1 310 ? 15.788 5.040 10.397 1.00 93.88 310 ALA A N 1
ATOM 2348 C CA . ALA A 1 310 ? 16.977 4.219 10.651 1.00 93.88 310 ALA A CA 1
ATOM 2349 C C . ALA A 1 310 ? 16.662 2.949 11.445 1.00 93.88 310 ALA A C 1
ATOM 2351 O O . ALA A 1 310 ? 16.945 1.853 10.973 1.00 93.88 310 ALA A O 1
ATOM 2352 N N . VAL A 1 311 ? 16.014 3.068 12.608 1.00 92.94 311 VAL A N 1
ATOM 2353 C CA . VAL A 1 311 ? 15.670 1.901 13.444 1.00 92.94 311 VAL A CA 1
ATOM 2354 C C . VAL A 1 311 ? 14.777 0.927 12.674 1.00 92.94 311 VAL A C 1
ATOM 2356 O O . VAL A 1 311 ? 15.016 -0.282 12.661 1.00 92.94 311 VAL A O 1
ATOM 2359 N N . ARG A 1 312 ? 13.769 1.462 11.976 1.00 92.31 312 ARG A N 1
ATOM 2360 C CA . ARG A 1 312 ? 12.805 0.675 11.206 1.00 92.31 312 ARG A CA 1
ATOM 2361 C C . ARG A 1 312 ? 13.475 -0.170 10.123 1.00 92.31 312 ARG A C 1
ATOM 2363 O O . ARG A 1 312 ? 13.087 -1.323 9.965 1.00 92.31 312 ARG A O 1
ATOM 2370 N N . TYR A 1 313 ? 14.443 0.378 9.392 1.00 94.06 313 TYR A N 1
ATOM 2371 C CA . TYR A 1 313 ? 15.054 -0.324 8.262 1.00 94.06 313 TYR A CA 1
ATOM 2372 C C . TYR A 1 313 ? 16.372 -1.014 8.607 1.00 94.06 313 TYR A C 1
ATOM 2374 O O . TYR A 1 313 ? 16.530 -2.184 8.272 1.00 94.06 313 TYR A O 1
ATOM 2382 N N . LEU A 1 314 ? 17.291 -0.345 9.305 1.00 94.94 314 LEU A N 1
ATOM 2383 C CA . LEU A 1 314 ? 18.621 -0.890 9.599 1.00 94.94 314 LEU A CA 1
ATOM 2384 C C . LEU A 1 314 ? 18.585 -1.991 10.662 1.00 94.94 314 LEU A C 1
ATOM 2386 O O . LEU A 1 314 ? 19.359 -2.934 10.571 1.00 94.94 314 LEU A O 1
ATOM 2390 N N . LEU A 1 315 ? 17.673 -1.908 11.637 1.00 95.81 315 LEU A N 1
ATOM 2391 C CA . LEU A 1 315 ? 17.488 -2.961 12.647 1.00 95.81 315 LEU A CA 1
ATOM 2392 C C . LEU A 1 315 ? 16.267 -3.832 12.338 1.00 95.81 315 LEU A C 1
ATOM 2394 O O . LEU A 1 315 ? 16.305 -5.054 12.487 1.00 95.81 315 LEU A O 1
ATOM 2398 N N . GLY A 1 316 ? 15.176 -3.217 11.876 1.00 96.62 316 GLY A N 1
ATOM 2399 C CA . GLY A 1 316 ? 13.934 -3.934 11.602 1.00 96.62 316 GLY A CA 1
ATOM 2400 C C . GLY A 1 316 ? 14.011 -4.892 10.411 1.00 96.62 316 GLY A C 1
ATOM 2401 O O . GLY A 1 316 ? 13.483 -5.999 10.520 1.00 96.62 316 GLY A O 1
ATOM 2402 N N . ASN A 1 317 ? 14.671 -4.536 9.301 1.00 96.31 317 ASN A N 1
ATOM 2403 C CA . ASN A 1 317 ? 14.744 -5.441 8.145 1.00 96.31 317 ASN A CA 1
ATOM 2404 C C . ASN A 1 317 ? 15.578 -6.704 8.446 1.00 96.31 317 ASN A C 1
ATOM 2406 O O . ASN A 1 317 ? 15.068 -7.794 8.179 1.00 96.31 317 ASN A O 1
ATOM 2410 N N . PRO A 1 318 ? 16.783 -6.626 9.056 1.00 97.12 318 PRO A N 1
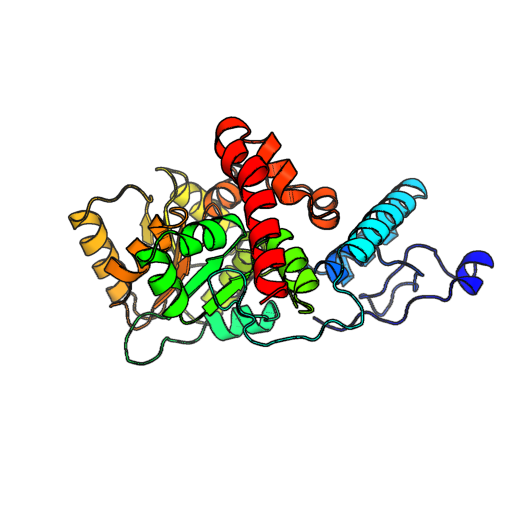ATOM 2411 C CA . PRO A 1 318 ? 17.522 -7.827 9.456 1.00 97.12 318 PRO A CA 1
ATOM 2412 C C . PRO A 1 318 ? 16.745 -8.711 10.434 1.00 97.12 318 PRO A C 1
ATOM 2414 O O . PRO A 1 318 ? 16.678 -9.923 10.249 1.00 97.12 318 PRO A O 1
ATOM 2417 N N . LEU A 1 319 ? 16.086 -8.112 11.431 1.00 97.88 319 LEU A N 1
ATOM 2418 C CA . LEU A 1 319 ? 15.240 -8.847 12.373 1.00 97.88 319 LEU A CA 1
ATOM 2419 C C . LEU A 1 319 ? 14.073 -9.561 11.675 1.00 97.88 319 LEU A C 1
ATOM 2421 O O . LEU A 1 319 ? 13.738 -10.689 12.032 1.00 97.88 319 LEU A O 1
ATOM 2425 N N . PHE A 1 320 ? 13.443 -8.908 10.696 1.00 98.31 320 PHE A N 1
ATOM 2426 C CA . PHE A 1 320 ? 12.372 -9.517 9.912 1.00 98.31 320 PHE A CA 1
ATOM 2427 C C . PHE A 1 320 ? 12.884 -10.735 9.137 1.00 98.31 320 PHE A C 1
ATOM 2429 O O . PHE A 1 320 ? 12.285 -11.803 9.221 1.00 98.31 320 PHE A O 1
ATOM 2436 N N . LEU A 1 321 ? 14.022 -10.607 8.447 1.00 97.56 321 LEU A N 1
ATOM 2437 C CA . LEU A 1 321 ? 14.630 -11.720 7.713 1.00 97.56 321 LEU A CA 1
ATOM 2438 C C . LEU A 1 321 ? 15.034 -12.869 8.644 1.00 97.56 321 LEU A C 1
ATOM 2440 O O . LEU A 1 321 ? 14.775 -14.024 8.322 1.00 97.56 321 LEU A O 1
ATOM 2444 N N . LEU A 1 322 ? 15.585 -12.575 9.824 1.00 97.94 322 LEU A N 1
ATOM 2445 C CA . LEU A 1 322 ? 15.901 -13.597 10.825 1.00 97.94 322 LEU A CA 1
ATOM 2446 C C . LEU A 1 322 ? 14.649 -14.372 11.263 1.00 97.94 322 LEU A C 1
ATOM 2448 O O . LEU A 1 322 ? 14.686 -15.595 11.375 1.00 97.94 322 LEU A O 1
ATOM 2452 N N . ARG A 1 323 ? 13.523 -13.680 11.470 1.00 98.12 323 ARG A N 1
ATOM 2453 C CA . ARG A 1 323 ? 12.242 -14.319 11.810 1.00 98.12 323 ARG A CA 1
ATOM 2454 C C . ARG A 1 323 ? 11.697 -15.177 10.677 1.00 98.12 323 ARG A C 1
ATOM 2456 O O . ARG A 1 323 ? 11.170 -16.247 10.955 1.00 98.12 323 ARG A O 1
ATOM 2463 N N . ILE A 1 324 ? 11.855 -14.742 9.429 1.00 98.06 324 ILE A N 1
ATOM 2464 C CA . ILE A 1 324 ? 11.511 -15.546 8.250 1.00 98.06 324 ILE A CA 1
ATOM 2465 C C . ILE A 1 324 ? 12.350 -16.825 8.201 1.00 98.06 324 ILE A C 1
ATOM 2467 O O . ILE A 1 324 ? 11.799 -17.908 8.025 1.00 98.06 324 ILE A O 1
ATOM 2471 N N . LEU A 1 325 ? 13.668 -16.723 8.397 1.00 97.38 325 LEU A N 1
ATOM 2472 C CA . LEU A 1 325 ? 14.550 -17.891 8.424 1.00 97.38 325 LEU A CA 1
ATOM 2473 C C . LEU A 1 325 ? 14.171 -18.849 9.555 1.00 97.38 325 LEU A C 1
ATOM 2475 O O . LEU A 1 325 ? 14.102 -20.052 9.339 1.00 97.38 325 LEU A O 1
ATOM 2479 N N . TRP A 1 326 ? 13.863 -18.323 10.740 1.00 97.25 326 TRP A N 1
ATOM 2480 C CA . TRP A 1 326 ? 13.418 -19.144 11.861 1.00 97.25 326 TRP A CA 1
ATOM 2481 C C . TRP A 1 326 ? 12.066 -19.817 11.606 1.00 97.25 326 TRP A C 1
ATOM 2483 O O . TRP A 1 326 ? 11.900 -20.986 11.933 1.00 97.25 326 TRP A O 1
ATOM 2493 N N . GLN A 1 327 ? 11.121 -19.108 10.982 1.00 97.12 327 GLN A N 1
ATOM 2494 C CA . GLN A 1 327 ? 9.844 -19.678 10.560 1.00 97.12 327 GLN A CA 1
ATOM 2495 C C . GLN A 1 327 ? 10.039 -20.801 9.536 1.00 97.12 327 GLN A C 1
ATOM 2497 O O . GLN A 1 327 ? 9.346 -21.802 9.619 1.00 97.12 327 GLN A O 1
ATOM 2502 N N . LYS A 1 328 ? 10.977 -20.654 8.594 1.00 95.00 328 LYS A N 1
ATOM 2503 C CA . LYS A 1 328 ? 11.280 -21.674 7.579 1.00 95.00 328 LYS A CA 1
ATOM 2504 C C . LYS A 1 328 ? 11.840 -22.972 8.173 1.00 95.00 328 LYS A C 1
ATOM 2506 O O . LYS A 1 328 ? 11.683 -24.028 7.574 1.00 95.00 328 LYS A O 1
ATOM 2511 N N . LEU A 1 329 ? 12.564 -22.871 9.289 1.00 94.81 329 LEU A N 1
ATOM 2512 C CA . LEU A 1 329 ? 13.213 -24.006 9.955 1.00 94.81 329 LEU A CA 1
ATOM 2513 C C . LEU A 1 329 ? 12.278 -24.781 10.896 1.00 94.81 329 LEU A C 1
ATOM 2515 O O . LEU A 1 329 ? 12.679 -25.829 11.397 1.00 94.81 329 LEU A O 1
ATOM 2519 N N . ARG A 1 330 ? 11.088 -24.246 11.179 1.00 86.50 330 ARG A N 1
ATOM 2520 C CA . ARG A 1 330 ? 10.051 -24.892 11.988 1.00 86.50 330 ARG A CA 1
ATOM 2521 C C . ARG A 1 330 ? 9.062 -25.626 11.099 1.00 86.50 330 ARG A C 1
ATOM 2523 O O . ARG A 1 330 ? 8.604 -26.692 11.554 1.00 86.50 330 ARG A O 1
#

Solvent-accessible surface area (backbone atoms only — not comparable to full-atom values): 17136 Å² total; per-residue (Å²): 131,83,77,69,50,76,59,38,54,67,71,36,32,79,68,70,75,31,44,60,63,24,26,32,67,33,91,87,52,66,40,4,55,39,36,78,56,43,17,27,59,56,62,15,49,80,66,79,57,63,35,60,49,36,52,58,48,66,75,71,65,47,74,69,56,46,49,54,36,50,54,29,32,52,52,16,58,72,62,30,52,55,92,87,30,45,74,50,64,56,46,75,53,85,44,39,56,34,47,49,39,47,69,67,57,46,53,57,56,58,76,46,72,32,73,92,67,22,26,23,38,32,40,58,39,34,50,56,51,35,57,46,26,66,73,34,68,68,48,26,48,48,54,67,71,31,78,40,28,30,36,25,56,58,60,43,44,46,45,35,25,74,65,43,28,33,65,53,38,54,51,28,52,79,66,45,45,65,53,50,57,63,52,25,48,86,68,70,29,36,38,31,41,40,9,44,55,82,66,33,32,56,39,19,50,55,45,46,43,71,75,34,80,76,50,47,65,90,46,71,36,47,46,88,61,53,73,68,53,42,48,56,49,31,54,55,53,43,71,65,42,52,29,41,36,39,30,21,57,33,83,61,55,26,57,54,47,43,54,73,50,38,35,76,21,30,47,24,28,38,37,33,39,31,70,42,42,44,42,54,36,62,79,35,84,73,59,55,68,71,39,49,30,58,59,36,39,66,57,49,52,27,72,75,37,45,85,80,32,41,60,53,50,73,52,32,47,58,52,37,52,52,44,39,55,53,58,65,77,106